Protein AF-0000000086058883 (afdb_homodimer)

Foldseek 3Di:
DPPPPPPPPPPPPPPPPPPPPPPPVPVQPADEFKAKAFGKAWAQHWHDDVQWTFHCHQQRKTFIDRNPHTPDIQPQGNVAGRWMWHQHQQRKIFIDHPNPRTRDIPPRGHDGEIWMFGQDNVRDTDIDGHDPDDPPCPPPPDPPD/DPPPPPPPPPPPPPPPPPPPPPPPVPVQPADEFKAKAFGKAWAQHWHDDVQWTFHCHQQRKTFIDRNPHTPDIQPQGNVAGRWMWHQHQQRKIFIDHPNPRTRDIPPRGHDGEIWMFGQDNVRDTDIDGHDPDDPPCPPPPDPPD

Radius of gyration: 29.25 Å; Cα contacts (8 Å, |Δi|>4): 658; chains: 2; bounding box: 75×139×51 Å

pLDDT: mean 82.82, std 24.29, range [32.25, 98.94]

Structure (mmCIF, N/CA/C/O backbone):
data_AF-0000000086058883-model_v1
#
loop_
_entity.id
_entity.type
_entity.pdbx_description
1 polymer 'Bulb-type lectin domain-containing protein'
#
loop_
_atom_site.group_PDB
_atom_site.id
_atom_site.type_symbol
_atom_site.label_atom_id
_atom_site.label_alt_id
_atom_site.label_comp_id
_atom_site.label_asym_id
_atom_site.label_entity_id
_atom_site.label_seq_id
_atom_site.pdbx_PDB_ins_code
_atom_site.Cartn_x
_atom_site.Cartn_y
_atom_site.Cartn_z
_atom_site.occupancy
_atom_site.B_iso_or_equiv
_atom_site.auth_seq_id
_atom_site.auth_comp_id
_atom_site.auth_asym_id
_atom_site.auth_atom_id
_atom_site.pdbx_PDB_model_num
ATOM 1 N N . MET A 1 1 ? 37.406 79.875 10.875 1 35.47 1 MET A N 1
ATOM 2 C CA . MET A 1 1 ? 37.531 78.625 11.688 1 35.47 1 MET A CA 1
ATOM 3 C C . MET A 1 1 ? 36.969 77.438 10.961 1 35.47 1 MET A C 1
ATOM 5 O O . MET A 1 1 ? 35.75 77.312 10.797 1 35.47 1 MET A O 1
ATOM 9 N N . ALA A 1 2 ? 37.812 76.938 9.969 1 45 2 ALA A N 1
ATOM 10 C CA . ALA A 1 2 ? 37.406 75.75 9.141 1 45 2 ALA A CA 1
ATOM 11 C C . ALA A 1 2 ? 37.156 74.5 9.984 1 45 2 ALA A C 1
ATOM 13 O O . ALA A 1 2 ? 38.062 74.125 10.727 1 45 2 ALA A O 1
ATOM 14 N N . VAL A 1 3 ? 35.906 74.312 10.531 1 47.41 3 VAL A N 1
ATOM 15 C CA . VAL A 1 3 ? 35.469 73.125 11.258 1 47.41 3 VAL A CA 1
ATOM 16 C C . VAL A 1 3 ? 35.594 71.938 10.359 1 47.41 3 VAL A C 1
ATOM 18 O O . VAL A 1 3 ? 35 71.875 9.289 1 47.41 3 VAL A O 1
ATOM 21 N N . THR A 1 4 ? 36.75 71.312 10.273 1 47.25 4 THR A N 1
ATOM 22 C CA . THR A 1 4 ? 37 70.062 9.594 1 47.25 4 THR A CA 1
ATOM 23 C C . THR A 1 4 ? 36.125 68.938 10.18 1 47.25 4 THR A C 1
ATOM 25 O O . THR A 1 4 ? 36.25 68.625 11.367 1 47.25 4 THR A O 1
ATOM 28 N N . THR A 1 5 ? 34.875 68.875 9.797 1 45.34 5 THR A N 1
ATOM 29 C CA . THR A 1 5 ? 34 67.812 10.25 1 45.34 5 THR A CA 1
ATOM 30 C C . THR A 1 5 ? 34.531 66.438 9.82 1 45.34 5 THR A C 1
ATOM 32 O O . THR A 1 5 ? 34.75 66.25 8.633 1 45.34 5 THR A O 1
ATOM 35 N N . HIS A 1 6 ? 35.469 65.938 10.609 1 48.62 6 HIS A N 1
ATOM 36 C CA . HIS A 1 6 ? 35.844 64.5 10.336 1 48.62 6 HIS A CA 1
ATOM 37 C C . HIS A 1 6 ? 34.625 63.594 10.398 1 48.62 6 HIS A C 1
ATOM 39 O O . HIS A 1 6 ? 33.875 63.625 11.383 1 48.62 6 HIS A O 1
ATOM 45 N N . SER A 1 7 ? 34.031 63.281 9.234 1 45.44 7 SER A N 1
ATOM 46 C CA . SER A 1 7 ? 32.969 62.281 9.133 1 45.44 7 SER A CA 1
ATOM 47 C C . SER A 1 7 ? 33.438 60.938 9.609 1 45.44 7 SER A C 1
ATOM 49 O O . SER A 1 7 ? 34.406 60.375 9.078 1 45.44 7 SER A O 1
ATOM 51 N N . ALA A 1 8 ? 33.312 60.562 10.93 1 44.72 8 ALA A N 1
ATOM 52 C CA . ALA A 1 8 ? 33.562 59.219 11.414 1 44.72 8 ALA A CA 1
ATOM 53 C C . ALA A 1 8 ? 32.719 58.188 10.688 1 44.72 8 ALA A C 1
ATOM 55 O O . ALA A 1 8 ? 31.484 58.344 10.641 1 44.72 8 ALA A O 1
ATOM 56 N N . THR A 1 9 ? 33.25 57.688 9.625 1 44.81 9 THR A N 1
ATOM 57 C CA . THR A 1 9 ? 32.625 56.562 8.969 1 44.81 9 THR A CA 1
ATOM 58 C C . THR A 1 9 ? 32.469 55.375 9.93 1 44.81 9 THR A C 1
ATOM 60 O O . THR A 1 9 ? 33.469 54.875 10.469 1 44.81 9 THR A O 1
ATOM 63 N N . PHE A 1 10 ? 31.422 55.375 10.828 1 41.22 10 PHE A N 1
ATOM 64 C CA . PHE A 1 10 ? 31.172 54.188 11.648 1 41.22 10 PHE A CA 1
ATOM 65 C C . PHE A 1 10 ? 31 52.938 10.781 1 41.22 10 PHE A C 1
ATOM 67 O O . PHE A 1 10 ? 30.188 52.938 9.859 1 41.22 10 PHE A O 1
ATOM 74 N N . LEU A 1 11 ? 32.094 52.188 10.547 1 38.88 11 LEU A N 1
ATOM 75 C CA . LEU A 1 11 ? 32 50.875 9.922 1 38.88 11 LEU A CA 1
ATOM 76 C C . LEU A 1 11 ? 31.141 49.938 10.75 1 38.88 11 LEU A C 1
ATOM 78 O O . LEU A 1 11 ? 31.453 49.656 11.914 1 38.88 11 LEU A O 1
ATOM 82 N N . VAL A 1 12 ? 29.812 50 10.672 1 37.94 12 VAL A N 1
ATOM 83 C CA . VAL A 1 12 ? 28.953 49.031 11.328 1 37.94 12 VAL A CA 1
ATOM 84 C C . VAL A 1 12 ? 29.312 47.594 10.875 1 37.94 12 VAL A C 1
ATOM 86 O O . VAL A 1 12 ? 29.297 47.312 9.68 1 37.94 12 VAL A O 1
ATOM 89 N N . SER A 1 13 ? 30.203 46.906 11.617 1 40.25 13 SER A N 1
ATOM 90 C CA . SER A 1 13 ? 30.406 45.5 11.375 1 40.25 13 SER A CA 1
ATOM 91 C C . SER A 1 13 ? 29.109 44.719 11.492 1 40.25 13 SER A C 1
ATOM 93 O O . SER A 1 13 ? 28.391 44.844 12.492 1 40.25 13 SER A O 1
ATOM 95 N N . ILE A 1 14 ? 28.391 44.562 10.391 1 38.19 14 ILE A N 1
ATOM 96 C CA . ILE A 1 14 ? 27.25 43.656 10.383 1 38.19 14 ILE A CA 1
ATOM 97 C C . ILE A 1 14 ? 27.703 42.25 10.828 1 38.19 14 ILE A C 1
ATOM 99 O O . ILE A 1 14 ? 28.547 41.625 10.18 1 38.19 14 ILE A O 1
ATOM 103 N N . ALA A 1 15 ? 27.75 41.969 12.156 1 39.06 15 ALA A N 1
ATOM 104 C CA . ALA A 1 15 ? 27.922 40.594 12.602 1 39.06 15 ALA A CA 1
ATOM 105 C C . ALA A 1 15 ? 26.906 39.688 11.922 1 39.06 15 ALA A C 1
ATOM 107 O O . ALA A 1 15 ? 25.688 39.906 12.016 1 39.06 15 ALA A O 1
ATOM 108 N N . VAL A 1 16 ? 27.266 39.094 10.75 1 38.84 16 VAL A N 1
ATOM 109 C CA . VAL A 1 16 ? 26.516 38 10.156 1 38.84 16 VAL A CA 1
ATOM 110 C C . VAL A 1 16 ? 26.297 36.906 11.203 1 38.84 16 VAL A C 1
ATOM 112 O O . VAL A 1 16 ? 27.25 36.281 11.664 1 38.84 16 VAL A O 1
ATOM 115 N N . LEU A 1 17 ? 25.375 37.031 12.133 1 35.75 17 LEU A N 1
ATOM 116 C CA . LEU A 1 17 ? 25 35.906 12.953 1 35.75 17 LEU A CA 1
ATOM 117 C C . LEU A 1 17 ? 24.719 34.656 12.078 1 35.75 17 LEU A C 1
ATOM 119 O O . LEU A 1 17 ? 23.797 34.688 11.266 1 35.75 17 LEU A O 1
ATOM 123 N N . VAL A 1 18 ? 25.766 33.969 11.68 1 36.12 18 VAL A N 1
ATOM 124 C CA . VAL A 1 18 ? 25.578 32.625 11.133 1 36.12 18 VAL A CA 1
ATOM 125 C C . VAL A 1 18 ? 24.688 31.812 12.055 1 36.12 18 VAL A C 1
ATOM 127 O O . VAL A 1 18 ? 25.062 31.547 13.20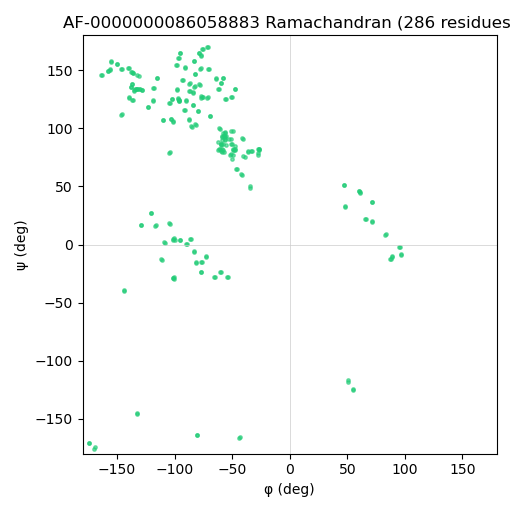3 1 36.12 18 VAL A O 1
ATOM 130 N N . ILE A 1 19 ? 23.453 32.062 11.992 1 33.84 19 ILE A N 1
ATOM 131 C CA . ILE A 1 19 ? 22.594 31.078 12.641 1 33.84 19 ILE A CA 1
ATOM 132 C C . ILE A 1 19 ? 23 29.688 12.18 1 33.84 19 ILE A C 1
ATOM 134 O O . ILE A 1 19 ? 22.906 29.359 10.992 1 33.84 19 ILE A O 1
ATOM 138 N N . LEU A 1 20 ? 23.984 29.141 12.734 1 33.47 20 LEU A N 1
ATOM 139 C CA . LEU A 1 20 ? 24.172 27.703 12.633 1 33.47 20 LEU A CA 1
ATOM 140 C C . LEU A 1 20 ? 22.859 26.969 12.93 1 33.47 20 LEU A C 1
ATOM 142 O O . LEU A 1 20 ? 22.453 26.859 14.086 1 33.47 20 LEU A O 1
ATOM 146 N N . ALA A 1 21 ? 21.875 27.188 12.047 1 36.31 21 ALA A N 1
ATOM 147 C CA . ALA A 1 21 ? 20.797 26.203 12.148 1 36.31 21 ALA A CA 1
ATOM 148 C C . ALA A 1 21 ? 21.344 24.781 12.164 1 36.31 21 ALA A C 1
ATOM 150 O O . ALA A 1 21 ? 22.047 24.359 11.242 1 36.31 21 ALA A O 1
ATOM 151 N N . THR A 1 22 ? 21.766 24.312 13.258 1 37.12 22 THR A N 1
ATOM 152 C CA . THR A 1 22 ? 21.906 22.859 13.344 1 37.12 22 THR A CA 1
ATOM 153 C C . THR A 1 22 ? 20.734 22.156 12.656 1 37.12 22 THR A C 1
ATOM 155 O O . THR A 1 22 ? 19.578 22.328 13.062 1 37.12 22 THR A O 1
ATOM 158 N N . SER A 1 23 ? 20.734 22.125 11.297 1 36.09 23 SER A N 1
ATOM 159 C CA . SER A 1 23 ? 19.859 21.141 10.688 1 36.09 23 SER A CA 1
ATOM 160 C C . SER A 1 23 ? 19.922 19.812 11.43 1 36.09 23 SER A C 1
ATOM 162 O O . SER A 1 23 ? 20.984 19.188 11.523 1 36.09 23 SER A O 1
ATOM 164 N N . THR A 1 24 ? 19.578 19.797 12.695 1 34.88 24 THR A N 1
ATOM 165 C CA . THR A 1 24 ? 19.422 18.406 13.102 1 34.88 24 THR A CA 1
ATOM 166 C C . THR A 1 24 ? 18.891 17.562 11.953 1 34.88 24 THR A C 1
ATOM 168 O O . THR A 1 24 ? 17.875 17.906 11.328 1 34.88 24 THR A O 1
ATOM 171 N N . ASP A 1 25 ? 19.844 17.203 11.086 1 32.25 25 ASP A N 1
ATOM 172 C CA . ASP A 1 25 ? 19.469 16.109 10.188 1 32.25 25 ASP A CA 1
ATOM 173 C C . ASP A 1 25 ? 18.562 15.109 10.891 1 32.25 25 ASP A C 1
ATOM 175 O O . ASP A 1 25 ? 19 14.336 11.75 1 32.25 25 ASP A O 1
ATOM 179 N N . HIS A 1 26 ? 17.516 15.531 11.523 1 33.94 26 HIS A N 1
ATOM 180 C CA . HIS A 1 26 ? 16.609 14.453 11.914 1 33.94 26 HIS A CA 1
ATOM 181 C C . HIS A 1 26 ? 16.562 13.367 10.852 1 33.94 26 HIS A C 1
ATOM 183 O O . HIS A 1 26 ? 16.297 13.648 9.68 1 33.94 26 HIS A O 1
ATOM 189 N N . SER A 1 27 ? 17.562 12.531 10.875 1 33.53 27 SER A N 1
ATOM 190 C CA . SER A 1 27 ? 17.391 11.352 10.031 1 33.53 27 SER A CA 1
ATOM 191 C C . SER A 1 27 ? 15.922 11.008 9.859 1 33.53 27 SER A C 1
ATOM 193 O O . SER A 1 27 ? 15.211 10.789 10.844 1 33.53 27 SER A O 1
ATOM 195 N N . ALA A 1 28 ? 15.219 11.68 9.031 1 36.88 28 ALA A N 1
ATOM 196 C CA . ALA A 1 28 ? 13.844 11.312 8.695 1 36.88 28 ALA A CA 1
ATOM 197 C C . ALA A 1 28 ? 13.617 9.82 8.883 1 36.88 28 ALA A C 1
ATOM 199 O O . ALA A 1 28 ? 14.391 9 8.391 1 36.88 28 ALA A O 1
ATOM 200 N N . LYS A 1 29 ? 13.375 9.383 10.109 1 43.66 29 LYS A N 1
ATOM 201 C CA . LYS A 1 29 ? 12.938 8 10.258 1 43.66 29 LYS A CA 1
ATOM 202 C C . LYS A 1 29 ? 12.234 7.508 9 1 43.66 29 LYS A C 1
ATOM 204 O O . LYS A 1 29 ? 11.328 8.172 8.484 1 43.66 29 LYS A O 1
ATOM 209 N N . PHE A 1 30 ? 13.133 7.109 8.07 1 48.44 30 PHE A N 1
ATOM 210 C CA . PHE A 1 30 ? 12.594 6.625 6.805 1 48.44 30 PHE A CA 1
ATOM 211 C C . PHE A 1 30 ? 11.359 5.758 7.043 1 48.44 30 PHE A C 1
ATOM 213 O O . PHE A 1 30 ? 11.461 4.684 7.637 1 48.44 30 PHE A O 1
ATOM 220 N N . TYR A 1 31 ? 10.203 6.418 7.043 1 64.25 31 TYR A N 1
ATOM 221 C CA . TYR A 1 31 ? 8.977 5.629 7.008 1 64.25 31 TYR A CA 1
ATOM 222 C C . TYR A 1 31 ? 8.781 4.98 5.641 1 64.25 31 TYR A C 1
ATOM 224 O O . TYR A 1 31 ? 9.367 5.426 4.648 1 64.25 31 TYR A O 1
ATOM 232 N N . GLY A 1 32 ? 8.594 3.811 5.543 1 91.06 32 GLY A N 1
ATOM 233 C CA . GLY A 1 32 ? 8.078 3.145 4.355 1 91.06 32 GLY A CA 1
ATOM 234 C C . GLY A 1 32 ? 6.91 3.877 3.719 1 91.06 32 GLY A C 1
ATOM 235 O O . GLY A 1 32 ? 6.828 5.105 3.789 1 91.06 32 GLY A O 1
ATOM 236 N N . ASN A 1 33 ? 6.262 3.406 2.947 1 97.38 33 ASN A N 1
ATOM 237 C CA . ASN A 1 33 ? 5.195 4.047 2.188 1 97.38 33 ASN A CA 1
ATOM 238 C C . ASN A 1 33 ? 3.816 3.633 2.697 1 97.38 33 ASN A C 1
ATOM 240 O O . ASN A 1 33 ? 2.818 3.771 1.986 1 97.38 33 ASN A O 1
ATOM 244 N N . VAL A 1 34 ? 3.848 3.098 3.945 1 98.19 34 VAL A N 1
ATOM 245 C CA . VAL A 1 34 ? 2.572 2.645 4.488 1 98.19 34 VAL A CA 1
ATOM 246 C C . VAL A 1 34 ? 2.42 3.131 5.926 1 98.19 34 VAL A C 1
ATOM 248 O O . VAL A 1 34 ? 3.369 3.066 6.715 1 98.19 34 VAL A O 1
ATOM 251 N N . LEU A 1 35 ? 1.309 3.666 6.297 1 98 35 LEU A N 1
ATOM 252 C CA . LEU A 1 35 ? 0.886 3.988 7.656 1 98 35 LEU A CA 1
ATOM 253 C C . LEU A 1 35 ? -0.375 3.217 8.031 1 98 35 LEU A C 1
ATOM 255 O O . LEU A 1 35 ? -1.388 3.297 7.332 1 98 35 LEU A O 1
ATOM 259 N N . LYS A 1 36 ? -0.314 2.473 9.117 1 97.81 36 LYS A N 1
ATOM 260 C CA . LYS A 1 36 ? -1.438 1.641 9.531 1 97.81 36 LYS A CA 1
ATOM 261 C C . LYS A 1 36 ? -2.303 2.363 10.562 1 97.81 36 LYS A C 1
ATOM 263 O O . LYS A 1 36 ? -1.878 3.363 11.148 1 97.81 36 LYS A O 1
ATOM 268 N N . SER A 1 37 ? -3.543 1.81 10.758 1 98.31 37 SER A N 1
ATOM 269 C CA . SER A 1 37 ? -4.434 2.357 11.773 1 98.31 37 SER A CA 1
ATOM 270 C C . SER A 1 37 ? -3.699 2.566 13.094 1 98.31 37 SER A C 1
ATOM 272 O O . SER A 1 37 ? -2.965 1.687 13.547 1 98.31 37 SER A O 1
ATOM 274 N N . GLY A 1 38 ? -3.928 3.742 13.664 1 97.12 38 GLY A N 1
ATOM 275 C CA . GLY A 1 38 ? -3.266 4.102 14.906 1 97.12 38 GLY A CA 1
ATOM 276 C C . GLY A 1 38 ? -1.912 4.754 14.695 1 97.12 38 GLY A C 1
ATOM 277 O O . GLY A 1 38 ? -1.357 5.359 15.617 1 97.12 38 GLY A O 1
ATOM 278 N N . GLY A 1 39 ? -1.365 4.695 13.453 1 96.75 39 GLY A N 1
ATOM 279 C CA . GLY A 1 39 ? -0.081 5.305 13.141 1 96.75 39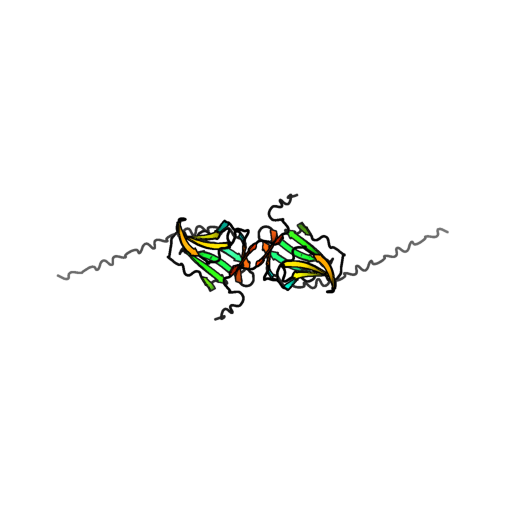 GLY A CA 1
ATOM 280 C C . GLY A 1 39 ? -0.159 6.809 12.969 1 96.75 39 GLY A C 1
ATOM 281 O O . GLY A 1 39 ? -1.236 7.359 12.727 1 96.75 39 GLY A O 1
ATOM 282 N N . LYS A 1 40 ? 1.024 7.441 13.047 1 96.56 40 LYS A N 1
ATOM 283 C CA . LYS A 1 40 ? 1.09 8.898 12.961 1 96.56 40 LYS A CA 1
ATOM 284 C C . LYS A 1 40 ? 2.281 9.352 12.125 1 96.56 40 LYS A C 1
ATOM 286 O O . LYS A 1 40 ? 3.27 8.625 12 1 96.56 40 LYS A O 1
ATOM 291 N N . LEU A 1 41 ? 2.129 10.469 11.531 1 97.06 41 LEU A N 1
ATOM 292 C CA . LEU A 1 41 ? 3.254 11.258 11.047 1 97.06 41 LEU A CA 1
ATOM 293 C C . LEU A 1 41 ? 3.424 12.523 11.875 1 97.06 41 LEU A C 1
ATOM 295 O O . LEU A 1 41 ? 2.611 13.445 11.781 1 97.06 41 LEU A O 1
ATOM 299 N N . ASP A 1 42 ? 4.441 12.5 12.672 1 95.81 42 ASP A N 1
ATOM 300 C CA . ASP A 1 42 ? 4.75 13.711 13.422 1 95.81 42 ASP A CA 1
ATOM 301 C C . ASP A 1 42 ? 5.312 14.797 12.5 1 95.81 42 ASP A C 1
ATOM 303 O O . ASP A 1 42 ? 5.598 14.539 11.336 1 95.81 42 ASP A O 1
ATOM 307 N N . THR A 1 43 ? 5.398 15.992 13.117 1 96 43 THR A N 1
ATOM 308 C CA . THR A 1 43 ? 5.965 17.094 12.352 1 96 43 THR A CA 1
ATOM 309 C C . THR A 1 43 ? 7.297 16.703 11.727 1 96 43 THR A C 1
ATOM 311 O O . THR A 1 43 ? 8.172 16.156 12.398 1 96 43 THR A O 1
ATOM 314 N N . GLY A 1 44 ? 7.414 16.906 10.398 1 95.88 44 GLY A N 1
ATOM 315 C CA . GLY A 1 44 ? 8.656 16.609 9.695 1 95.88 44 GLY A CA 1
ATOM 316 C C . GLY A 1 44 ? 8.742 15.188 9.188 1 95.88 44 GLY A C 1
ATOM 317 O O . GLY A 1 44 ? 9.617 14.867 8.383 1 95.88 44 GLY A O 1
ATOM 318 N N . GLU A 1 45 ? 7.828 14.352 9.594 1 96.56 45 GLU A N 1
ATOM 319 C CA . GLU A 1 45 ? 7.867 12.961 9.156 1 96.56 45 GLU A CA 1
ATOM 320 C C . GLU A 1 45 ? 7.047 12.766 7.879 1 96.56 45 GLU A C 1
ATOM 322 O O . GLU A 1 45 ? 6.148 13.555 7.586 1 96.56 45 GLU A O 1
ATOM 327 N N . SER A 1 46 ? 7.48 11.734 7.09 1 97.62 46 SER A N 1
ATOM 328 C CA . SER A 1 46 ? 6.855 11.539 5.785 1 97.62 46 SER A CA 1
ATOM 329 C C . SER A 1 46 ? 6.781 10.062 5.422 1 97.62 46 SER A C 1
ATOM 331 O O . SER A 1 46 ? 7.543 9.25 5.941 1 97.62 46 SER A O 1
ATOM 333 N N . LEU A 1 47 ? 5.793 9.742 4.645 1 97.69 47 LEU A N 1
ATOM 334 C CA . LEU A 1 47 ? 5.875 8.555 3.799 1 97.69 47 LEU A CA 1
ATOM 335 C C . LEU A 1 47 ? 6.641 8.852 2.516 1 97.69 47 LEU A C 1
ATOM 337 O O . LEU A 1 47 ? 6.52 9.945 1.954 1 97.69 47 LEU A O 1
ATOM 341 N N . VAL A 1 48 ? 7.375 7.797 2.047 1 95.4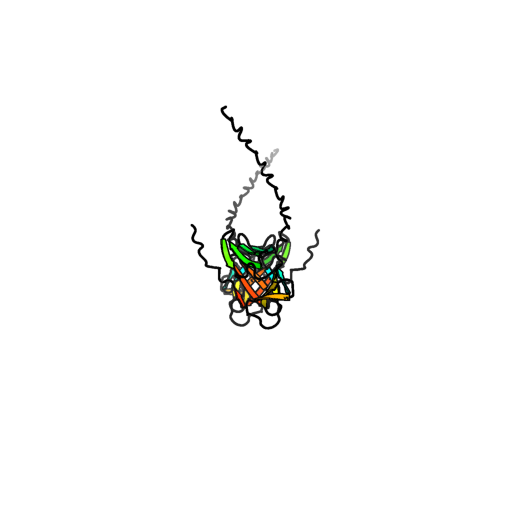4 48 VAL A N 1
ATOM 342 C CA . VAL A 1 48 ? 8.172 8.016 0.846 1 95.44 48 VAL A CA 1
ATOM 343 C C . VAL A 1 48 ? 8.047 6.82 -0.09 1 95.44 48 VAL A C 1
ATOM 345 O O . VAL A 1 48 ? 8.062 5.672 0.358 1 95.44 48 VAL A O 1
ATOM 348 N N . HIS A 1 49 ? 7.926 7.098 -1.316 1 94.5 49 HIS A N 1
ATOM 349 C CA . HIS A 1 49 ? 8 6.125 -2.402 1 94.5 49 HIS A CA 1
ATOM 350 C C . HIS A 1 49 ? 8.625 6.742 -3.648 1 94.5 49 HIS A C 1
ATOM 352 O O . HIS A 1 49 ? 7.996 7.551 -4.332 1 94.5 49 HIS A O 1
ATOM 358 N N . GLY A 1 50 ? 9.852 6.25 -3.963 1 91.81 50 GLY A N 1
ATOM 359 C CA . GLY A 1 50 ? 10.539 6.895 -5.066 1 91.81 50 GLY A CA 1
ATOM 360 C C . GLY A 1 50 ? 10.688 8.391 -4.887 1 91.81 50 GLY A C 1
ATOM 361 O O . GLY A 1 50 ? 11.172 8.852 -3.854 1 91.81 50 GLY A O 1
ATOM 362 N N . ASN A 1 51 ? 10.195 9.102 -5.902 1 93.25 51 ASN A N 1
ATOM 363 C CA . ASN A 1 51 ? 10.305 10.555 -5.867 1 93.25 51 ASN A CA 1
ATOM 364 C C . ASN A 1 51 ? 9.18 11.18 -5.051 1 93.25 51 ASN A C 1
ATOM 366 O O . ASN A 1 51 ? 9.164 12.398 -4.836 1 93.25 51 ASN A O 1
ATOM 370 N N . TYR A 1 52 ? 8.258 10.422 -4.629 1 95.19 52 TYR A N 1
ATOM 371 C CA . TYR A 1 52 ? 7.09 10.969 -3.945 1 95.19 52 TYR A CA 1
ATOM 372 C C . TYR A 1 52 ? 7.301 10.992 -2.438 1 95.19 52 TYR A C 1
ATOM 374 O O . TYR A 1 52 ? 7.891 10.07 -1.868 1 95.19 52 TYR A O 1
ATOM 382 N N . SER A 1 53 ? 6.828 12.031 -1.831 1 97.12 53 SER A N 1
ATOM 383 C CA . SER A 1 53 ? 6.836 12.164 -0.378 1 97.12 53 SER A CA 1
ATOM 384 C C . SER A 1 53 ? 5.535 12.781 0.129 1 97.12 53 SER A C 1
ATOM 386 O O . SER A 1 53 ? 5.031 13.742 -0.453 1 97.12 53 SER A O 1
ATOM 388 N N . PHE A 1 54 ? 4.926 12.141 1.024 1 98.31 54 PHE A N 1
ATOM 389 C CA . PHE A 1 54 ? 3.77 12.625 1.767 1 98.31 54 PHE A CA 1
ATOM 390 C C . PHE A 1 54 ? 4.176 13.062 3.17 1 98.31 54 PHE A C 1
ATOM 392 O O . PHE A 1 54 ? 4.398 12.227 4.047 1 98.31 54 PHE A O 1
ATOM 399 N N . VAL A 1 55 ? 4.176 14.438 3.422 1 98.31 55 VAL A N 1
ATOM 400 C CA . VAL A 1 55 ? 4.941 14.938 4.562 1 98.31 55 VAL A CA 1
ATOM 401 C C . VAL A 1 55 ? 4.059 15.828 5.43 1 98.31 55 VAL A C 1
ATOM 403 O O . VAL A 1 55 ? 3.338 16.688 4.914 1 98.31 55 VAL A O 1
ATOM 406 N N . MET A 1 56 ? 4.113 15.578 6.746 1 97.81 56 MET A N 1
ATOM 407 C CA . MET A 1 56 ? 3.578 16.531 7.715 1 97.81 56 MET A CA 1
ATOM 408 C C . MET A 1 56 ? 4.578 17.641 7.996 1 97.81 56 MET A C 1
ATOM 410 O O . MET A 1 56 ? 5.461 17.5 8.844 1 97.81 56 MET A O 1
ATOM 414 N N . GLN A 1 57 ? 4.297 18.797 7.398 1 97.69 57 GLN A N 1
ATOM 415 C CA . GLN A 1 57 ? 5.281 19.875 7.426 1 97.69 57 GLN A CA 1
ATOM 416 C C . GLN A 1 57 ? 5.266 20.594 8.766 1 97.69 57 GLN A C 1
ATOM 418 O O . GLN A 1 57 ? 4.301 20.484 9.523 1 97.69 57 GLN A O 1
ATOM 423 N N . ASN A 1 58 ? 6.328 21.391 9.023 1 97 58 ASN A N 1
ATOM 424 C CA . ASN A 1 58 ? 6.48 22.156 10.258 1 97 58 ASN A CA 1
ATOM 425 C C . ASN A 1 58 ? 5.41 23.234 10.383 1 97 58 ASN A C 1
ATOM 427 O O . ASN A 1 58 ? 5.043 23.609 11.5 1 97 58 ASN A O 1
ATOM 431 N N . ASP A 1 59 ? 4.922 23.703 9.305 1 97.75 59 ASP A N 1
ATOM 432 C CA . ASP A 1 59 ? 3.924 24.766 9.336 1 97.75 59 ASP A CA 1
ATOM 433 C C . ASP A 1 59 ? 2.516 24.203 9.477 1 97.75 59 ASP A C 1
ATOM 435 O O . ASP A 1 59 ? 1.527 24.906 9.281 1 97.75 59 ASP A O 1
ATOM 439 N N . CYS A 1 60 ? 2.381 22.828 9.656 1 98.12 60 CYS A N 1
ATOM 440 C CA . CYS A 1 60 ? 1.151 22.078 9.93 1 98.12 60 CYS A CA 1
ATOM 441 C C . CYS A 1 60 ? 0.405 21.781 8.633 1 98.12 60 CYS A C 1
ATOM 443 O O . CYS A 1 60 ? -0.735 21.312 8.664 1 98.12 60 CYS A O 1
ATOM 445 N N . ASN A 1 61 ? 1.002 22.047 7.449 1 98.75 61 ASN A N 1
ATOM 446 C CA . ASN A 1 61 ? 0.436 21.594 6.184 1 98.75 61 ASN A CA 1
ATOM 447 C C . ASN A 1 61 ? 0.836 20.156 5.875 1 98.75 61 ASN A C 1
ATOM 449 O O . ASN A 1 61 ? 1.985 19.766 6.09 1 98.75 61 ASN A O 1
ATOM 453 N N . LEU A 1 62 ? -0.149 19.344 5.531 1 98.75 62 LEU A N 1
ATOM 454 C CA . LEU A 1 62 ? 0.119 18.031 4.949 1 98.75 62 LEU A CA 1
ATOM 455 C C . LEU A 1 62 ? 0.198 18.125 3.43 1 98.75 62 LEU A C 1
ATOM 457 O O . LEU A 1 62 ? -0.734 18.609 2.783 1 98.75 62 LEU A O 1
ATOM 461 N N . VAL A 1 63 ? 1.381 17.656 2.859 1 98.81 63 VAL A N 1
ATOM 462 C CA . VAL A 1 63 ? 1.58 17.922 1.438 1 98.81 63 VAL A CA 1
ATOM 463 C C . VAL A 1 63 ? 2.152 16.688 0.754 1 98.81 63 VAL A C 1
ATOM 465 O O . VAL A 1 63 ? 3.023 16 1.307 1 98.81 63 VAL A O 1
ATOM 468 N N . LEU A 1 64 ? 1.603 16.375 -0.408 1 98.69 64 LEU A N 1
ATOM 469 C CA . LEU A 1 64 ? 2.156 15.367 -1.311 1 98.69 64 LEU A CA 1
ATOM 470 C C . LEU A 1 64 ? 3.027 16.016 -2.379 1 98.69 64 LEU A C 1
ATOM 472 O O . LEU A 1 64 ? 2.559 16.891 -3.127 1 98.69 64 LEU A O 1
ATOM 476 N N . TYR A 1 65 ? 4.289 15.539 -2.436 1 97.44 65 TYR A N 1
ATOM 477 C CA . TYR A 1 65 ? 5.223 16.078 -3.418 1 97.44 65 TYR A CA 1
ATOM 478 C C . TYR A 1 65 ? 5.625 15 -4.426 1 97.44 65 TYR A C 1
ATOM 480 O O . TYR A 1 65 ? 5.781 13.828 -4.07 1 97.44 65 TYR A O 1
ATOM 488 N N . ASP A 1 66 ? 5.785 15.375 -5.641 1 96.5 66 ASP A N 1
ATOM 489 C CA . ASP A 1 66 ? 6.66 14.734 -6.617 1 96.5 66 ASP A CA 1
ATOM 490 C C . ASP A 1 66 ? 7.965 15.516 -6.773 1 96.5 66 ASP A C 1
ATOM 492 O O . ASP A 1 66 ? 8 16.562 -7.434 1 96.5 66 ASP A O 1
ATOM 496 N N . ASN A 1 67 ? 8.992 14.883 -6.188 1 95.19 67 ASN A N 1
ATOM 497 C CA . ASN A 1 67 ? 10.18 15.703 -6.008 1 95.19 67 ASN A CA 1
ATOM 498 C C . ASN A 1 67 ? 9.852 17.031 -5.332 1 95.19 67 ASN A C 1
ATOM 500 O O . ASN A 1 67 ? 9.289 17.047 -4.238 1 95.19 67 ASN A O 1
ATOM 504 N N . GLN A 1 68 ? 10.062 18.141 -5.941 1 94.88 68 GLN A N 1
ATOM 505 C CA . GLN A 1 68 ? 9.844 19.422 -5.285 1 94.88 68 GLN A CA 1
ATOM 506 C C . GLN A 1 68 ? 8.508 20.031 -5.688 1 94.88 68 GLN A C 1
ATOM 508 O O . GLN A 1 68 ? 8.133 21.109 -5.211 1 94.88 68 GLN A O 1
ATOM 513 N N . THR A 1 69 ? 7.742 19.297 -6.477 1 96.38 69 THR A N 1
ATOM 514 C CA . THR A 1 69 ? 6.457 19.812 -6.93 1 96.38 69 THR A CA 1
ATOM 515 C C . THR A 1 69 ? 5.324 19.281 -6.047 1 96.38 69 THR A C 1
ATOM 517 O O . THR A 1 69 ? 5.148 18.078 -5.91 1 96.38 69 THR A O 1
ATOM 520 N N . ALA A 1 70 ? 4.527 20.188 -5.504 1 97.56 70 ALA A N 1
ATOM 521 C CA . ALA A 1 70 ? 3.379 19.781 -4.695 1 97.56 70 ALA A CA 1
ATOM 522 C C . ALA A 1 70 ? 2.227 19.312 -5.578 1 97.56 70 ALA A C 1
ATOM 524 O O . ALA A 1 70 ? 1.79 20.031 -6.48 1 97.56 70 ALA A O 1
ATOM 525 N N . LEU A 1 71 ? 1.746 18.172 -5.305 1 97.69 71 LEU A N 1
ATOM 526 C CA . LEU A 1 71 ? 0.642 17.594 -6.07 1 97.69 71 LEU A CA 1
ATOM 527 C C . LEU A 1 71 ? -0.676 17.75 -5.32 1 97.69 71 LEU A C 1
ATOM 529 O O . LEU A 1 71 ? -1.746 17.766 -5.934 1 97.69 71 LEU A O 1
ATOM 533 N N . TRP A 1 72 ? -0.661 17.797 -4.02 1 98.38 72 TRP A N 1
ATOM 534 C CA . TRP A 1 72 ? -1.813 17.875 -3.129 1 98.38 72 TRP A CA 1
ATOM 535 C C . TRP A 1 72 ? -1.424 18.484 -1.785 1 98.38 72 TRP A C 1
ATOM 537 O O . TRP A 1 72 ? -0.298 18.297 -1.315 1 98.38 72 TRP A O 1
ATOM 547 N N . SER A 1 73 ? -2.301 19.125 -1.132 1 98.69 73 SER A N 1
ATOM 548 C CA . SER A 1 73 ? -2.098 19.656 0.213 1 98.69 73 SER A CA 1
ATOM 549 C C . SER A 1 73 ? -3.408 19.703 0.992 1 98.69 73 SER A C 1
ATOM 551 O O . SER A 1 73 ? -4.484 19.797 0.399 1 98.69 73 SER A O 1
ATOM 553 N N . SER A 1 74 ? -3.264 19.672 2.297 1 98.75 74 SER A N 1
ATOM 554 C CA . SER A 1 74 ? -4.422 19.812 3.174 1 98.75 74 SER A CA 1
ATOM 555 C C . SER A 1 74 ? -4.816 21.281 3.35 1 98.75 74 SER A C 1
ATOM 557 O O . SER A 1 74 ? -5.895 21.578 3.861 1 98.75 74 SER A O 1
ATOM 559 N N . HIS A 1 75 ? -3.914 22.188 2.979 1 98.62 75 HIS A N 1
ATOM 560 C CA . HIS A 1 75 ? -4.113 23.625 3.131 1 98.62 75 HIS A CA 1
ATOM 561 C C . HIS A 1 75 ? -4.32 24 4.594 1 98.62 75 HIS A C 1
ATOM 563 O O . HIS A 1 75 ? -5.223 24.781 4.918 1 98.62 75 HIS A O 1
ATOM 569 N N . THR A 1 76 ? -3.492 23.469 5.395 1 98.56 76 THR A N 1
ATOM 570 C CA . THR A 1 76 ? -3.602 23.719 6.824 1 98.56 76 THR A CA 1
ATOM 571 C C . THR A 1 76 ? -2.361 24.453 7.336 1 98.56 76 THR A C 1
ATOM 573 O O . THR A 1 76 ? -2.08 24.438 8.539 1 98.56 76 THR A O 1
ATOM 576 N N . ASP A 1 77 ? -1.562 25.031 6.441 1 97.56 77 ASP A N 1
ATOM 577 C CA . ASP A 1 77 ? -0.358 25.766 6.824 1 97.56 77 ASP A CA 1
ATOM 578 C C . ASP A 1 77 ? -0.683 26.875 7.816 1 97.56 77 ASP A C 1
ATOM 580 O O . ASP A 1 77 ? -1.563 27.703 7.562 1 97.56 77 ASP A O 1
ATOM 584 N N . TYR A 1 78 ? 0.017 26.859 8.984 1 96.06 78 TYR A N 1
ATOM 585 C CA . TYR A 1 78 ? -0.024 27.891 10.016 1 96.06 78 TYR A CA 1
ATOM 586 C C . TYR A 1 78 ? -1.357 27.875 10.758 1 96.06 78 TYR A C 1
ATOM 588 O O . TYR A 1 78 ? -1.772 28.875 11.328 1 96.06 78 TYR A O 1
ATOM 596 N N . LYS A 1 79 ? -2.061 26.766 10.672 1 96.62 79 LYS A N 1
ATOM 597 C CA . LYS A 1 79 ? -3.32 26.656 11.398 1 96.62 79 LYS A CA 1
ATOM 598 C C . LYS A 1 79 ? -3.117 25.969 12.742 1 96.62 79 LYS A C 1
ATOM 600 O O . LYS A 1 79 ? -4.078 25.734 13.484 1 96.62 79 LYS A O 1
ATOM 605 N N . GLY A 1 80 ? -1.912 25.672 13.047 1 96.25 80 GLY A N 1
ATOM 606 C CA . GLY A 1 80 ? -1.563 25.031 14.305 1 96.25 80 GLY A CA 1
ATOM 607 C C . GLY A 1 80 ? -0.07 25.016 14.57 1 96.25 80 GLY A C 1
ATOM 608 O O . GLY A 1 80 ? 0.693 25.703 13.906 1 96.25 80 GLY A O 1
ATOM 609 N N . VAL A 1 81 ? 0.303 24.312 15.695 1 95.25 81 VAL A N 1
ATOM 610 C CA . VAL A 1 81 ? 1.702 24.125 16.062 1 95.25 81 VAL A CA 1
ATOM 611 C C . VAL A 1 81 ? 1.953 22.656 16.406 1 95.25 81 VAL A C 1
ATOM 613 O O . VAL A 1 81 ? 1.104 22 17.016 1 95.25 81 VAL A O 1
ATOM 616 N N . ASN A 1 82 ? 3.217 22.234 16.031 1 96.31 82 ASN A N 1
ATOM 617 C CA . ASN A 1 82 ? 3.617 20.859 16.312 1 96.31 82 ASN A CA 1
ATOM 618 C C . ASN A 1 82 ? 2.537 19.859 15.906 1 96.31 82 ASN A C 1
ATOM 620 O O . ASN A 1 82 ? 2.125 19.031 16.719 1 96.31 82 ASN A O 1
ATOM 624 N N . CYS A 1 83 ? 2.061 19.969 14.648 1 98 83 CYS A N 1
ATOM 625 C CA . CYS A 1 83 ? 0.96 19.141 14.172 1 98 83 CYS A CA 1
ATOM 626 C C . CYS A 1 83 ? 1.445 17.734 13.836 1 98 83 CYS A C 1
ATOM 628 O O . CYS A 1 83 ? 2.611 17.547 13.484 1 98 83 CYS A O 1
ATOM 630 N N . PHE A 1 84 ? 0.561 16.781 13.969 1 97.75 84 PHE A N 1
ATOM 631 C CA . PHE A 1 84 ? 0.797 15.438 13.453 1 97.75 84 PHE A CA 1
ATOM 632 C C . PHE A 1 84 ? -0.439 14.906 12.742 1 97.75 84 PHE A C 1
ATOM 634 O O . PHE A 1 84 ? -1.556 15.359 13 1 97.75 84 PHE A O 1
ATOM 641 N N . LEU A 1 85 ? -0.195 14.125 11.758 1 97.81 85 LEU A N 1
ATOM 642 C CA . LEU A 1 85 ? -1.241 13.352 11.109 1 97.81 85 LEU A CA 1
ATOM 643 C C . LEU A 1 85 ? -1.457 12.023 11.828 1 97.81 85 LEU A C 1
ATOM 645 O O . LEU A 1 85 ? -0.494 11.352 12.203 1 97.81 85 LEU A O 1
ATOM 649 N N . VAL A 1 86 ? -2.701 11.602 11.992 1 97.94 86 VAL A N 1
ATOM 650 C CA . VAL A 1 86 ? -2.986 10.273 12.516 1 97.94 86 VAL A CA 1
ATOM 651 C C . VAL A 1 86 ? -4.004 9.57 11.625 1 97.94 86 VAL A C 1
ATOM 653 O O . VAL A 1 86 ? -4.973 10.188 11.172 1 97.94 86 VAL A O 1
ATOM 656 N N . LEU A 1 87 ? -3.744 8.344 11.297 1 98.62 87 LEU A N 1
ATOM 657 C CA . LEU A 1 87 ? -4.777 7.457 10.773 1 98.62 87 LEU A CA 1
ATOM 658 C C . LEU A 1 87 ? -5.523 6.758 11.906 1 98.62 87 LEU A C 1
ATOM 660 O O . LEU A 1 87 ? -4.984 5.844 12.531 1 98.62 87 LEU A O 1
ATOM 664 N N . GLN A 1 88 ? -6.727 7.184 12.109 1 98.31 88 GLN A N 1
ATOM 665 C CA . GLN A 1 88 ? -7.516 6.633 13.211 1 98.31 88 GLN A CA 1
ATOM 666 C C . GLN A 1 88 ? -8.016 5.23 12.875 1 98.31 88 GLN A C 1
ATOM 668 O O . GLN A 1 88 ? -8.016 4.828 11.711 1 98.31 88 GLN A O 1
ATOM 673 N N . ASN A 1 89 ? -8.539 4.52 13.906 1 98.31 89 ASN A N 1
ATOM 674 C CA . ASN A 1 89 ? -8.945 3.129 13.758 1 98.31 89 ASN A CA 1
A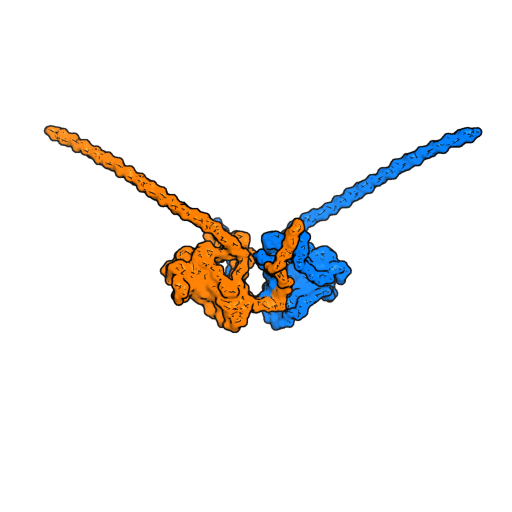TOM 675 C C . ASN A 1 89 ? -10.234 3.01 12.945 1 98.31 89 ASN A C 1
ATOM 677 O O . ASN A 1 89 ? -10.609 1.914 12.523 1 98.31 89 ASN A O 1
ATOM 681 N N . ASN A 1 90 ? -10.844 4.117 12.719 1 98.62 90 ASN A N 1
ATOM 682 C CA . ASN A 1 90 ? -12.047 4.07 11.891 1 98.62 90 ASN A CA 1
ATOM 683 C C . ASN A 1 90 ? -11.758 4.508 10.461 1 98.62 90 ASN A C 1
ATOM 685 O O . ASN A 1 90 ? -12.688 4.738 9.68 1 98.62 90 ASN A O 1
ATOM 689 N N . GLY A 1 91 ? -10.461 4.766 10.109 1 98.62 91 GLY A N 1
ATOM 690 C CA . GLY A 1 91 ? -10.062 5.043 8.742 1 98.62 91 GLY A CA 1
ATOM 691 C C . GLY A 1 91 ? -9.984 6.527 8.43 1 98.62 91 GLY A C 1
ATOM 692 O O . GLY A 1 91 ? -9.641 6.914 7.312 1 98.62 91 GLY A O 1
ATOM 693 N N . GLU A 1 92 ? -10.32 7.328 9.391 1 98.75 92 GLU A N 1
ATOM 694 C CA . GLU A 1 92 ? -10.258 8.766 9.156 1 98.75 92 GLU A CA 1
ATOM 695 C C . GLU A 1 92 ? -8.844 9.305 9.352 1 98.75 92 GLU A C 1
ATOM 697 O O . GLU A 1 92 ? -8.148 8.906 10.289 1 98.75 92 GLU A O 1
ATOM 702 N N . LEU A 1 93 ? -8.414 10.148 8.453 1 98.88 93 LEU A N 1
ATOM 703 C CA . LEU A 1 93 ? -7.199 10.938 8.656 1 98.88 93 LEU A CA 1
ATOM 704 C C . LEU A 1 93 ? -7.512 12.234 9.398 1 98.88 93 LEU A C 1
ATOM 706 O O . LEU A 1 93 ? -8.453 12.945 9.047 1 98.88 93 LEU A O 1
ATOM 710 N N . VAL A 1 94 ? -6.719 12.461 10.375 1 98.75 94 VAL A N 1
ATOM 711 C CA . VAL A 1 94 ? -6.914 13.68 11.156 1 98.75 94 VAL A CA 1
ATOM 712 C C . VAL A 1 94 ? -5.57 14.359 11.398 1 98.75 94 VAL A C 1
ATOM 714 O O . VAL A 1 94 ? -4.578 13.695 11.711 1 98.75 94 VAL A O 1
ATOM 717 N N . ILE A 1 95 ? -5.512 15.625 11.172 1 98.81 95 ILE A N 1
ATOM 718 C CA . ILE A 1 95 ? -4.379 16.438 11.586 1 98.81 95 ILE A CA 1
ATOM 719 C C . ILE A 1 95 ? -4.695 17.109 12.922 1 98.81 95 ILE A C 1
ATOM 721 O O . ILE A 1 95 ? -5.699 17.812 13.055 1 98.81 95 ILE A O 1
ATOM 725 N N . ILE A 1 96 ? -3.84 16.891 13.898 1 98.5 96 ILE A N 1
ATOM 726 C CA . ILE A 1 96 ? -4.035 17.391 15.25 1 98.5 96 ILE A CA 1
ATOM 727 C C . ILE A 1 96 ? -2.887 18.328 15.625 1 98.5 96 ILE A C 1
ATOM 729 O O . ILE A 1 96 ? -1.724 18.047 15.336 1 98.5 96 ILE A O 1
ATOM 733 N N . SER A 1 97 ? -3.279 19.453 16.203 1 97.81 97 SER A N 1
ATOM 734 C CA . SER A 1 97 ? -2.318 20.406 16.75 1 97.81 97 SER A CA 1
ATOM 735 C C . SER A 1 97 ? -2.137 20.234 18.25 1 97.81 97 SER A C 1
ATOM 737 O O . SER A 1 97 ? -3.115 20.094 18.984 1 97.81 97 SER A O 1
ATOM 739 N N . ASN A 1 98 ? -0.906 20.219 18.719 1 86.5 98 ASN A N 1
ATOM 740 C CA . ASN A 1 98 ? -0.574 20.203 20.141 1 86.5 98 ASN A CA 1
ATOM 741 C C . ASN A 1 98 ? -1.383 19.156 20.906 1 86.5 98 ASN A C 1
ATOM 743 O O . ASN A 1 98 ? -1.846 19.406 22.016 1 86.5 98 ASN A O 1
ATOM 747 N N . TYR A 1 99 ? -1.712 18.062 20.266 1 75.25 99 TYR A N 1
ATOM 748 C CA . TYR A 1 99 ? -2.342 16.859 20.797 1 75.25 99 TYR A CA 1
ATOM 749 C C . TYR A 1 99 ? -3.762 17.141 21.266 1 75.25 99 TYR A C 1
ATOM 751 O O . TYR A 1 99 ? -4.32 16.406 22.078 1 75.25 99 TYR A O 1
ATOM 759 N N . ARG A 1 100 ? -4.398 18.219 20.766 1 86.44 100 ARG A N 1
ATOM 760 C CA . ARG A 1 100 ? -5.699 18.547 21.344 1 86.44 100 ARG A CA 1
ATOM 761 C C . ARG A 1 100 ? -6.645 19.094 20.281 1 86.44 100 ARG A C 1
ATOM 763 O O . ARG A 1 100 ? -7.836 18.781 20.281 1 86.44 100 ARG A O 1
ATOM 770 N N . ILE A 1 101 ? -6.094 19.906 19.391 1 94.94 101 ILE A N 1
ATOM 771 C CA . ILE A 1 101 ? -6.949 20.656 18.484 1 94.94 101 ILE A CA 1
ATOM 772 C C . ILE A 1 101 ? -6.91 20.031 17.094 1 94.94 101 ILE A C 1
ATOM 774 O O . ILE A 1 101 ? -5.84 19.891 16.5 1 94.94 101 ILE A O 1
ATOM 778 N N . THR A 1 102 ? -8.109 19.625 16.578 1 97.69 102 THR A N 1
ATOM 779 C CA . THR A 1 102 ? -8.195 19.109 15.219 1 97.69 102 THR A CA 1
ATOM 780 C C . THR A 1 102 ? -8.117 20.25 14.211 1 97.69 102 THR A C 1
ATOM 782 O O . THR A 1 102 ? -8.898 21.203 14.281 1 97.69 102 THR A O 1
ATOM 785 N N . VAL A 1 103 ? -7.172 20.062 13.297 1 97.5 103 VAL A N 1
ATOM 786 C CA . VAL A 1 103 ? -6.914 21.094 12.297 1 97.5 103 VAL A CA 1
ATOM 787 C C . VAL A 1 103 ? -7.586 20.719 10.977 1 97.5 103 VAL A C 1
ATOM 789 O O . VAL A 1 103 ? -7.965 21.594 10.195 1 97.5 103 VAL A O 1
ATOM 792 N N . TRP A 1 104 ? -7.719 19.484 10.727 1 98.44 104 TRP A N 1
ATOM 793 C CA . TRP A 1 104 ? -8.258 18.938 9.484 1 98.44 104 TRP A CA 1
ATOM 794 C C . TRP A 1 104 ? -8.656 17.484 9.648 1 98.44 104 TRP A C 1
ATOM 796 O O . TRP A 1 104 ? -8.039 16.75 10.422 1 98.44 104 TRP A O 1
ATOM 806 N N . ARG A 1 105 ? -9.664 17.047 9 1 98.38 105 ARG A N 1
ATOM 807 C CA . ARG A 1 105 ? -10.086 15.648 8.93 1 98.38 105 ARG A CA 1
ATOM 808 C C . ARG A 1 105 ? -10.492 15.273 7.512 1 98.38 105 ARG A C 1
ATOM 810 O O . ARG A 1 105 ? -11.047 16.094 6.777 1 98.38 105 ARG A O 1
ATOM 817 N N . SER A 1 106 ? -10.297 14.047 7.113 1 98.56 106 SER A N 1
ATOM 818 C CA . SER A 1 106 ? -10.68 13.562 5.789 1 98.56 106 SER A CA 1
ATOM 819 C C . SER A 1 106 ? -12.18 13.32 5.699 1 98.56 106 SER A C 1
ATOM 821 O O . SER A 1 106 ? -12.719 13.172 4.602 1 98.56 106 SER A O 1
ATOM 823 N N . GLU A 1 107 ? -12.891 13.258 6.852 1 98.12 107 GLU A N 1
ATOM 824 C CA . GLU A 1 107 ? -14.336 13.062 6.941 1 98.12 107 GLU A CA 1
ATOM 825 C C . GLU A 1 107 ? -14.75 11.727 6.32 1 98.12 107 GLU A C 1
ATOM 827 O O . GLU A 1 107 ? -15.727 11.664 5.57 1 98.12 107 GLU A O 1
ATOM 832 N N . THR A 1 108 ? -14.008 10.68 6.648 1 97.88 108 THR A N 1
ATOM 833 C CA . THR A 1 108 ? -14.25 9.367 6.059 1 97.88 108 THR A CA 1
ATOM 834 C C . THR A 1 108 ? -14.352 8.297 7.145 1 97.88 108 THR A C 1
ATOM 836 O O . THR A 1 108 ? -14.234 7.105 6.855 1 97.88 108 THR A O 1
ATOM 839 N N . GLY A 1 109 ? -14.539 8.695 8.305 1 96.38 109 GLY A N 1
ATOM 840 C CA . GLY A 1 109 ? -14.57 7.738 9.398 1 96.38 109 GLY A CA 1
ATOM 841 C C . GLY A 1 109 ? -15.703 6.734 9.273 1 96.38 109 GLY A C 1
ATOM 842 O O . GLY A 1 109 ? -16.828 7.102 8.93 1 96.38 109 GLY A O 1
ATOM 843 N N . GLY A 1 110 ? -15.383 5.5 9.477 1 96.69 110 GLY A N 1
ATOM 844 C CA . GLY A 1 110 ? -16.344 4.406 9.484 1 96.69 110 GLY A CA 1
ATOM 845 C C . GLY A 1 110 ? -16.172 3.475 10.664 1 96.69 110 GLY A C 1
ATOM 846 O O . GLY A 1 110 ? -15.914 3.922 11.781 1 96.69 110 GLY A O 1
ATOM 847 N N . GLN A 1 111 ? -16.422 2.207 10.422 1 97 111 GLN A N 1
ATOM 848 C CA . GLN A 1 111 ? -16.281 1.213 11.484 1 97 111 GLN A CA 1
ATOM 849 C C . GLN A 1 111 ? -14.812 0.993 11.828 1 97 111 GLN A C 1
ATOM 851 O O . GLN A 1 111 ? -13.938 1.124 10.969 1 97 111 GLN A O 1
ATOM 856 N N . ALA A 1 112 ? -14.648 0.634 13.07 1 98.31 112 ALA A N 1
ATOM 857 C CA . ALA A 1 112 ? -13.289 0.313 13.492 1 98.31 112 ALA A CA 1
ATOM 858 C C . ALA A 1 112 ? -12.711 -0.832 12.672 1 98.31 112 ALA A C 1
ATOM 860 O O . ALA A 1 112 ? -13.406 -1.802 12.367 1 98.31 112 ALA A O 1
ATOM 861 N N . GLY A 1 113 ? -11.492 -0.708 12.328 1 98 113 GLY A N 1
ATOM 862 C CA . GLY A 1 113 ? -10.828 -1.73 11.531 1 98 113 GLY A CA 1
ATOM 863 C C . GLY A 1 113 ? -9.344 -1.474 11.344 1 98 113 GLY A C 1
ATOM 864 O O . GLY A 1 113 ? -8.758 -0.665 12.062 1 98 113 GLY A O 1
ATOM 865 N N . LYS A 1 114 ? -8.727 -2.271 10.469 1 98.19 114 LYS A N 1
ATOM 866 C CA . LYS A 1 114 ? -7.301 -2.207 10.156 1 98.19 114 LYS A CA 1
ATOM 867 C C . LYS A 1 114 ? -7.059 -1.547 8.805 1 98.19 114 LYS A C 1
ATOM 869 O O . LYS A 1 114 ? -6.719 -2.221 7.828 1 98.19 114 LYS A O 1
ATOM 874 N N . TYR A 1 115 ? -7.121 -0.248 8.805 1 98.69 115 TYR A N 1
ATOM 875 C CA . TYR A 1 115 ? -6.93 0.546 7.598 1 98.69 115 TYR A CA 1
ATOM 876 C C . TYR A 1 115 ? -5.449 0.776 7.324 1 98.69 115 TYR A C 1
ATOM 878 O O . TYR A 1 115 ? -4.617 0.667 8.227 1 98.69 115 TYR A O 1
ATOM 886 N N . ALA A 1 116 ? -5.145 1.072 6.055 1 98.69 116 ALA A N 1
ATOM 887 C CA . ALA A 1 116 ? -3.773 1.405 5.676 1 98.69 116 ALA A CA 1
ATOM 888 C C . ALA A 1 116 ? -3.742 2.598 4.723 1 98.69 116 ALA A C 1
ATOM 890 O O . ALA A 1 116 ? -4.469 2.625 3.729 1 98.69 116 ALA A O 1
ATOM 891 N N . LEU A 1 117 ? -3.018 3.607 5.078 1 98.81 117 LEU A N 1
ATOM 892 C CA . LEU A 1 117 ? -2.648 4.695 4.18 1 98.81 117 LEU A CA 1
ATOM 893 C C . LEU A 1 117 ? -1.413 4.332 3.367 1 98.81 117 LEU A C 1
ATOM 895 O O . LEU A 1 117 ? -0.354 4.047 3.93 1 98.81 117 LEU A O 1
ATOM 899 N N . VAL A 1 118 ? -1.574 4.324 2.033 1 98.62 118 VAL A N 1
ATOM 900 C CA . VAL A 1 118 ? -0.513 3.836 1.158 1 98.62 118 VAL A CA 1
ATOM 901 C C . VAL A 1 118 ? -0.129 4.922 0.156 1 98.62 118 VAL A C 1
ATOM 903 O O . VAL A 1 118 ? -0.969 5.383 -0.623 1 98.62 118 VAL A O 1
ATOM 906 N N . LEU A 1 119 ? 1.139 5.355 0.232 1 98.12 119 LEU A N 1
ATOM 907 C CA . LEU A 1 119 ? 1.701 6.125 -0.873 1 98.12 119 LEU A CA 1
ATOM 908 C C . LEU A 1 119 ? 2.135 5.207 -2.01 1 98.12 119 LEU A C 1
ATOM 910 O O . LEU A 1 119 ? 3.084 4.434 -1.859 1 98.12 119 LEU A O 1
ATOM 914 N N . GLN A 1 120 ? 1.48 5.355 -3.113 1 96.81 120 GLN A N 1
ATOM 915 C CA . GLN A 1 120 ? 1.606 4.383 -4.195 1 96.81 120 GLN A CA 1
ATOM 916 C C . GLN A 1 120 ? 2.617 4.852 -5.238 1 96.81 120 GLN A C 1
ATOM 918 O O . GLN A 1 120 ? 2.951 6.035 -5.301 1 96.81 120 GLN A O 1
ATOM 923 N N . PRO A 1 121 ? 3.1 3.877 -6.035 1 93.88 121 PRO A N 1
ATOM 924 C CA . PRO A 1 121 ? 4.105 4.215 -7.047 1 93.88 121 PRO A CA 1
ATOM 925 C C . PRO A 1 121 ? 3.605 5.242 -8.062 1 93.88 121 PRO A C 1
ATOM 927 O O . PRO A 1 121 ? 4.406 5.945 -8.68 1 93.88 121 PRO A O 1
ATOM 930 N N . ASN A 1 122 ? 2.344 5.344 -8.234 1 93.12 122 ASN A N 1
ATOM 931 C CA . ASN A 1 122 ? 1.799 6.258 -9.234 1 93.12 122 ASN A CA 1
ATOM 932 C C . ASN A 1 122 ? 1.551 7.645 -8.648 1 93.12 122 ASN A C 1
ATOM 934 O O . ASN A 1 122 ? 0.943 8.5 -9.297 1 93.12 122 ASN A O 1
ATOM 938 N N . GLY A 1 123 ? 1.872 7.816 -7.34 1 95.44 123 GLY A N 1
ATOM 939 C CA . GLY A 1 123 ? 1.804 9.133 -6.719 1 95.44 123 GLY A CA 1
ATOM 940 C C . GLY A 1 123 ? 0.507 9.367 -5.973 1 95.44 123 GLY A C 1
ATOM 941 O O . GLY A 1 123 ? 0.345 10.398 -5.312 1 95.44 123 GLY A O 1
ATOM 942 N N . ASP A 1 124 ? -0.41 8.492 -6.125 1 97.5 124 ASP A N 1
ATOM 943 C CA . ASP A 1 124 ? -1.637 8.617 -5.348 1 97.5 124 ASP A CA 1
ATOM 944 C C . ASP A 1 124 ? -1.427 8.133 -3.912 1 97.5 124 ASP A C 1
ATOM 946 O O . ASP A 1 124 ? -0.71 7.156 -3.68 1 97.5 124 ASP A O 1
ATOM 950 N N . VAL A 1 125 ? -1.954 8.852 -2.955 1 98.75 125 VAL A N 1
ATOM 951 C CA . VAL A 1 125 ? -2.045 8.391 -1.571 1 98.75 125 VAL A CA 1
ATOM 952 C C . VAL A 1 125 ? -3.467 7.926 -1.272 1 98.75 125 VAL A C 1
ATOM 954 O O . VAL A 1 125 ? -4.43 8.648 -1.52 1 98.75 125 VAL A O 1
ATOM 957 N N . VAL A 1 126 ? -3.568 6.695 -0.804 1 98.81 126 VAL A N 1
ATOM 958 C CA . VAL A 1 126 ? -4.891 6.09 -0.674 1 98.81 126 VAL A CA 1
ATOM 959 C C . VAL A 1 126 ? -5.027 5.438 0.7 1 98.81 126 VAL A C 1
ATOM 961 O O . VAL A 1 126 ? -4.102 4.773 1.175 1 98.81 126 VAL A O 1
ATOM 964 N N . VAL A 1 127 ? -6.152 5.68 1.38 1 98.94 127 VAL A N 1
ATOM 965 C CA . VAL A 1 127 ? -6.523 4.887 2.547 1 98.94 127 VAL A CA 1
ATOM 966 C C . VAL A 1 127 ? -7.395 3.709 2.115 1 98.94 127 VAL A C 1
ATOM 968 O O . VAL A 1 127 ? -8.508 3.9 1.617 1 98.94 127 VAL A O 1
ATOM 971 N N . TYR A 1 128 ? -6.871 2.518 2.326 1 98.81 128 TYR A N 1
ATOM 972 C CA . TYR A 1 128 ? -7.609 1.297 2.018 1 98.81 128 TYR A CA 1
ATOM 973 C C . TYR A 1 128 ? -8.258 0.724 3.271 1 98.81 128 TYR A C 1
ATOM 975 O O . TYR A 1 128 ? -7.781 0.947 4.387 1 98.81 128 TYR A O 1
ATOM 983 N N . GLY A 1 129 ? -9.336 -0.025 3.055 1 98.06 129 GLY A N 1
ATOM 984 C CA . GLY A 1 129 ? -10.086 -0.637 4.141 1 98.06 129 GLY A CA 1
ATOM 985 C C . GLY A 1 129 ? -9.445 -1.913 4.66 1 98.06 129 GLY A C 1
ATOM 986 O O . GLY A 1 129 ? -8.281 -2.188 4.379 1 98.06 129 GLY A O 1
ATOM 987 N N . ASN A 1 130 ? -10.195 -2.703 5.406 1 97.88 130 ASN A N 1
ATOM 988 C CA . ASN A 1 130 ? -9.672 -3.857 6.129 1 97.88 130 ASN A CA 1
ATOM 989 C C . ASN A 1 130 ? -9 -4.855 5.188 1 97.88 130 ASN A C 1
ATOM 991 O O . ASN A 1 130 ? -9.477 -5.082 4.074 1 97.88 130 ASN A O 1
ATOM 995 N N . PRO A 1 131 ? -7.891 -5.48 5.695 1 98.25 131 PRO A N 1
ATOM 996 C CA . PRO A 1 131 ? -7.277 -6.551 4.906 1 98.25 131 PRO A CA 1
ATOM 997 C C . PRO A 1 131 ? -8.195 -7.758 4.73 1 98.25 131 PRO A C 1
ATOM 999 O O . PRO A 1 131 ? -8.945 -8.102 5.645 1 98.25 131 PRO A O 1
ATOM 1002 N N . VAL A 1 132 ? -8.141 -8.375 3.523 1 98.44 132 VAL A N 1
ATOM 1003 C CA . VAL A 1 132 ? -8.906 -9.594 3.316 1 98.44 132 VAL A CA 1
ATOM 1004 C C . VAL A 1 132 ? -7.965 -10.781 3.186 1 98.44 132 VAL A C 1
ATOM 1006 O O . VAL A 1 132 ? -8.391 -11.938 3.279 1 98.44 132 VAL A O 1
ATOM 1009 N N . TRP A 1 133 ? -6.68 -10.609 3.012 1 98.75 133 TRP A N 1
ATOM 1010 C CA . TRP A 1 133 ? -5.645 -11.641 2.91 1 98.75 133 TRP A CA 1
ATOM 1011 C C . TRP A 1 133 ? -4.273 -11.07 3.256 1 98.75 133 TRP A C 1
ATOM 1013 O O . TRP A 1 133 ? -4.012 -9.883 3.023 1 98.75 133 TRP A O 1
ATOM 1023 N N . SER A 1 134 ? -3.389 -11.883 3.807 1 98.56 134 SER A N 1
ATOM 1024 C CA . SER A 1 134 ? -2 -11.5 4.039 1 98.56 134 SER A CA 1
ATOM 1025 C C . SER A 1 134 ? -1.092 -12.727 4.098 1 98.56 134 SER A C 1
ATOM 1027 O O . SER A 1 134 ? -1.558 -13.836 4.34 1 98.56 134 SER A O 1
ATOM 1029 N N . THR A 1 135 ? 0.204 -12.469 3.834 1 98.19 135 THR A N 1
ATOM 1030 C CA . THR A 1 135 ? 1.187 -13.539 4 1 98.19 135 THR A CA 1
ATOM 1031 C C . THR A 1 135 ? 1.519 -13.742 5.477 1 98.19 135 THR A C 1
ATOM 1033 O O . THR A 1 135 ? 2.027 -14.797 5.859 1 98.19 135 THR A O 1
ATOM 1036 N N . GLY A 1 136 ? 1.31 -12.703 6.289 1 97.12 136 GLY A N 1
ATOM 1037 C CA . GLY A 1 136 ? 1.575 -12.82 7.715 1 97.12 136 GLY A CA 1
ATOM 1038 C C . GLY A 1 136 ? 3.055 -12.883 8.039 1 97.12 136 GLY A C 1
ATOM 1039 O O . GLY A 1 136 ? 3.461 -13.57 8.977 1 97.12 136 GLY A O 1
ATOM 1040 N N . THR A 1 137 ? 3.877 -12.141 7.301 1 96.75 137 THR A N 1
ATOM 1041 C CA . THR A 1 137 ? 5.32 -12.305 7.434 1 96.75 137 THR A CA 1
ATOM 1042 C C . THR A 1 137 ? 5.938 -11.094 8.125 1 96.75 137 THR A C 1
ATOM 1044 O O . THR A 1 137 ? 7.164 -10.969 8.195 1 96.75 137 THR A O 1
ATOM 1047 N N . SER A 1 138 ? 5.23 -10.016 8.602 1 87.94 138 SER A N 1
ATOM 1048 C CA . SER A 1 138 ? 5.766 -8.789 9.18 1 87.94 138 SER A CA 1
ATOM 1049 C C . SER A 1 138 ? 6.699 -9.094 10.344 1 87.94 138 SER A C 1
ATOM 1051 O O . SER A 1 138 ? 7.609 -8.312 10.641 1 87.94 138 SER A O 1
ATOM 1053 N N . ASN A 1 139 ? 6.637 -10.133 11.117 1 74.44 139 ASN A N 1
ATOM 1054 C CA . ASN A 1 139 ? 7.414 -10.375 12.328 1 74.44 139 ASN A CA 1
ATOM 1055 C C . ASN A 1 139 ? 8.25 -11.641 12.219 1 74.44 139 ASN A C 1
ATOM 1057 O O . ASN A 1 139 ? 8.539 -12.289 13.227 1 74.44 139 ASN A O 1
ATOM 1061 N N . ILE A 1 140 ? 8.555 -11.914 11.016 1 69.94 140 ILE A N 1
ATOM 1062 C CA . ILE A 1 140 ? 9.32 -13.148 10.938 1 69.94 140 ILE A CA 1
ATOM 1063 C C . ILE A 1 140 ? 10.805 -12.852 11.148 1 69.94 140 ILE A C 1
ATOM 1065 O O . ILE A 1 140 ? 11.367 -11.969 10.492 1 69.94 140 ILE A O 1
ATOM 1069 N N . GLU A 1 141 ? 11.398 -13.109 12.367 1 57.47 141 GLU A N 1
ATOM 1070 C CA . GLU A 1 141 ? 12.836 -13.086 12.633 1 57.47 141 GLU A CA 1
ATOM 1071 C C . GLU A 1 141 ? 13.57 -14.125 11.797 1 57.47 141 GLU A C 1
ATOM 1073 O O . GLU A 1 141 ? 13.219 -15.305 11.82 1 57.47 141 GLU A O 1
ATOM 1078 N N . ILE A 1 142 ? 14.188 -13.672 10.688 1 55.22 142 ILE A N 1
ATOM 1079 C CA . ILE A 1 142 ? 14.992 -14.633 9.953 1 55.22 142 ILE A CA 1
ATOM 1080 C C . ILE A 1 142 ? 16.234 -14.992 10.758 1 55.22 142 ILE A C 1
ATOM 1082 O O . ILE A 1 142 ? 17 -14.102 11.172 1 55.22 142 ILE A O 1
ATOM 1086 N N . PRO A 1 143 ? 16.266 -16.188 11.227 1 44.97 143 PRO A N 1
ATOM 1087 C CA . PRO A 1 143 ? 17.484 -16.531 11.945 1 44.97 143 PRO A CA 1
ATOM 1088 C C . PRO A 1 143 ? 18.75 -16.203 11.148 1 44.97 143 PRO A C 1
ATOM 1090 O O . PRO A 1 143 ? 18.828 -16.484 9.953 1 44.97 143 PRO A O 1
ATOM 1093 N N . LYS A 1 144 ? 19.297 -15.102 11.453 1 44.34 144 LYS A N 1
ATOM 1094 C CA . LYS A 1 144 ? 20.625 -14.852 10.891 1 44.34 144 LYS A CA 1
ATOM 1095 C C . LYS A 1 144 ? 21.547 -16.031 11.133 1 44.34 144 LYS A C 1
ATOM 1097 O O . LYS A 1 144 ? 21.734 -16.469 12.273 1 44.34 144 LYS A O 1
ATOM 1102 N N . HIS A 1 145 ? 21.469 -16.969 10.195 1 33.53 145 HIS A N 1
ATOM 1103 C CA . HIS A 1 145 ? 22.578 -17.906 10.383 1 33.53 145 HIS A CA 1
ATOM 1104 C C . HIS A 1 145 ? 23.906 -17.281 9.984 1 33.53 145 HIS A C 1
ATOM 1106 O O . HIS A 1 145 ? 23.953 -16.438 9.086 1 33.53 145 HIS A O 1
ATOM 1112 N N . MET B 1 1 ? 57.062 -61.375 -28.703 1 36.16 1 MET B N 1
ATOM 1113 C CA . MET B 1 1 ? 56.625 -60.188 -29.453 1 36.16 1 MET B CA 1
ATOM 1114 C C . MET B 1 1 ? 55.719 -59.312 -28.594 1 36.16 1 MET B C 1
ATOM 1116 O O . MET B 1 1 ? 54.656 -59.75 -28.156 1 36.16 1 MET B O 1
ATOM 1120 N N . ALA B 1 2 ? 56.375 -58.375 -27.812 1 45.59 2 ALA B N 1
ATOM 1121 C CA . ALA B 1 2 ? 55.719 -57.438 -26.875 1 45.59 2 ALA B CA 1
ATOM 1122 C C . ALA B 1 2 ? 54.781 -56.5 -27.594 1 45.59 2 ALA B C 1
ATOM 1124 O O . ALA B 1 2 ? 55.156 -55.812 -28.531 1 45.59 2 ALA B O 1
ATOM 1125 N N . VAL B 1 3 ? 53.469 -56.906 -27.781 1 49.06 3 VAL B N 1
ATOM 1126 C CA . VAL B 1 3 ? 52.406 -56.094 -28.375 1 49.06 3 VAL B CA 1
ATOM 1127 C C . VAL B 1 3 ? 52.219 -54.812 -27.562 1 49.06 3 VAL B C 1
ATOM 1129 O O . VAL B 1 3 ? 51.906 -54.844 -26.375 1 49.06 3 VAL B O 1
ATOM 1132 N N . THR B 1 4 ? 53.031 -53.812 -27.797 1 47.53 4 THR B N 1
ATOM 1133 C CA . THR B 1 4 ? 52.906 -52.5 -27.203 1 47.53 4 THR B CA 1
ATOM 1134 C C . THR B 1 4 ? 51.531 -51.875 -27.531 1 47.53 4 THR B C 1
ATOM 1136 O O . THR B 1 4 ? 51.219 -51.656 -28.703 1 47.53 4 THR B O 1
ATOM 1139 N N . THR B 1 5 ? 50.531 -52.25 -26.797 1 45.84 5 THR B N 1
ATOM 1140 C CA . THR B 1 5 ? 49.188 -51.688 -26.984 1 45.84 5 THR B CA 1
ATOM 1141 C C . THR B 1 5 ? 49.219 -50.156 -26.766 1 45.84 5 THR B C 1
ATOM 1143 O O . THR B 1 5 ? 49.719 -49.688 -25.75 1 45.84 5 THR B O 1
ATOM 1146 N N . HIS B 1 6 ? 49.531 -49.438 -27.859 1 49.62 6 HIS B N 1
ATOM 1147 C CA . HIS B 1 6 ? 49.406 -48 -27.75 1 49.62 6 HIS B CA 1
ATOM 1148 C C . HIS B 1 6 ? 47.969 -47.594 -27.391 1 49.62 6 HIS B C 1
ATOM 1150 O O . HIS B 1 6 ? 47 -48 -28.062 1 49.62 6 HIS B O 1
ATOM 1156 N N . SER B 1 7 ? 47.688 -47.438 -26.078 1 46.25 7 SER B N 1
ATOM 1157 C CA . SER B 1 7 ? 46.406 -46.906 -25.641 1 46.25 7 SER B CA 1
ATOM 1158 C C . SER B 1 7 ? 46.156 -45.531 -26.203 1 46.25 7 SER B C 1
ATOM 1160 O O . SER B 1 7 ? 46.969 -44.625 -26 1 46.25 7 SER B O 1
ATOM 1162 N N . ALA B 1 8 ? 45.438 -45.375 -27.391 1 45.47 8 ALA B N 1
ATOM 1163 C CA . ALA B 1 8 ? 45 -44.094 -27.906 1 45.47 8 ALA B CA 1
ATOM 1164 C C . ALA B 1 8 ? 44.125 -43.375 -26.891 1 45.47 8 ALA B C 1
ATOM 1166 O O . ALA B 1 8 ? 43.125 -43.906 -26.422 1 45.47 8 ALA B O 1
ATOM 1167 N N . THR B 1 9 ? 44.75 -42.5 -26.141 1 46.31 9 THR B N 1
ATOM 1168 C CA . THR B 1 9 ? 44 -41.594 -25.25 1 46.31 9 THR B CA 1
ATOM 1169 C C . THR B 1 9 ? 43.094 -40.688 -26.062 1 46.31 9 THR B C 1
ATOM 1171 O O . THR B 1 9 ? 43.562 -39.938 -26.906 1 46.31 9 THR B O 1
ATOM 1174 N N . PHE B 1 10 ? 41.875 -41.188 -26.484 1 43.88 10 PHE B N 1
ATOM 1175 C CA . PHE B 1 10 ? 40.938 -40.281 -27.125 1 43.88 10 PHE B CA 1
ATOM 1176 C C . PHE B 1 10 ? 40.625 -39.094 -26.219 1 43.88 10 PHE B C 1
ATOM 1178 O O . PHE B 1 10 ? 40.25 -39.281 -25.062 1 43.88 10 PHE B O 1
ATOM 1185 N N . LEU B 1 11 ? 41.312 -37.969 -26.406 1 40.38 11 LEU B N 1
ATOM 1186 C CA . LEU B 1 11 ? 40.969 -36.719 -25.75 1 40.38 11 LEU B CA 1
ATOM 1187 C C . LEU B 1 11 ? 39.562 -36.25 -26.141 1 40.38 11 LEU B C 1
ATOM 1189 O O . LEU B 1 11 ? 39.312 -36.031 -27.312 1 40.38 11 LEU B O 1
ATOM 1193 N N . VAL B 1 12 ? 38.5 -36.75 -25.531 1 37.88 12 VAL B N 1
ATOM 1194 C CA . VAL B 1 12 ? 37.156 -36.25 -25.766 1 37.88 12 VAL B CA 1
ATOM 1195 C C . VAL B 1 12 ? 37.094 -34.75 -25.453 1 37.88 12 VAL B C 1
ATOM 1197 O O . VAL B 1 12 ? 37.438 -34.344 -24.328 1 37.88 12 VAL B O 1
ATOM 1200 N N . SER B 1 13 ? 37.281 -33.875 -26.453 1 41.44 13 SER B N 1
ATOM 1201 C CA . SER B 1 13 ? 37 -32.469 -26.25 1 41.44 13 SER B CA 1
ATOM 1202 C C . SER B 1 13 ? 35.562 -32.25 -25.797 1 41.44 13 SER B C 1
ATOM 1204 O O . SER B 1 13 ? 34.625 -32.719 -26.422 1 41.44 13 SER B O 1
ATOM 1206 N N . ILE B 1 14 ? 35.344 -32.188 -24.516 1 39.19 14 ILE B N 1
ATOM 1207 C CA . ILE B 1 14 ? 34.031 -31.766 -24 1 39.19 14 ILE B CA 1
ATOM 1208 C C . ILE B 1 14 ? 33.719 -30.375 -24.531 1 39.19 14 ILE B C 1
ATOM 1210 O O . ILE B 1 14 ? 34.406 -29.406 -24.234 1 39.19 14 ILE B O 1
ATOM 1214 N N . ALA B 1 15 ? 33.125 -30.25 -25.734 1 39.59 15 ALA B N 1
ATOM 1215 C CA . ALA B 1 15 ? 32.562 -28.953 -26.125 1 39.59 15 ALA B CA 1
ATOM 1216 C C . ALA B 1 15 ? 31.609 -28.422 -25.062 1 39.59 15 ALA B C 1
ATOM 1218 O O . ALA B 1 15 ? 30.625 -29.078 -24.734 1 39.59 15 ALA B O 1
ATOM 1219 N N . VAL B 1 16 ? 32.125 -27.641 -24.094 1 38.94 16 VAL B N 1
ATOM 1220 C CA . VAL B 1 16 ? 31.297 -26.859 -23.188 1 38.94 16 VAL B CA 1
ATOM 1221 C C . VAL B 1 16 ? 30.297 -26.016 -24 1 38.94 16 VAL B C 1
ATOM 1223 O O . VAL B 1 16 ? 30.703 -25.141 -24.781 1 38.94 16 VAL B O 1
ATOM 1226 N N . LEU B 1 17 ? 29.234 -26.578 -24.516 1 35.53 17 LEU B N 1
ATOM 1227 C CA . LEU B 1 17 ? 28.172 -25.719 -25.047 1 35.53 17 LEU B CA 1
ATOM 1228 C C . LEU B 1 17 ? 27.812 -24.609 -24.062 1 35.53 17 LEU B C 1
ATOM 1230 O O . LEU B 1 17 ? 27.344 -24.875 -22.953 1 35.53 17 LEU B O 1
ATOM 1234 N N . VAL B 1 18 ? 28.594 -23.562 -24.078 1 36.38 18 VAL B N 1
ATOM 1235 C CA . VAL B 1 18 ? 28.156 -22.344 -23.422 1 36.38 18 VAL B CA 1
ATOM 1236 C C . VAL B 1 18 ? 26.734 -21.984 -23.875 1 36.38 18 VAL B C 1
ATOM 1238 O O . VAL B 1 18 ? 26.516 -21.672 -25.047 1 36.38 18 VAL B O 1
ATOM 1241 N N . ILE B 1 19 ? 25.797 -22.719 -23.406 1 33.88 19 ILE B N 1
ATOM 1242 C CA . ILE B 1 19 ? 24.484 -22.141 -23.625 1 33.88 19 ILE B CA 1
ATOM 1243 C C . ILE B 1 19 ? 24.469 -20.672 -23.219 1 33.88 19 ILE B C 1
ATOM 1245 O O . ILE B 1 19 ? 24.734 -20.344 -22.062 1 33.88 19 ILE B O 1
ATOM 1249 N N . LEU B 1 20 ? 24.859 -19.828 -24.047 1 33.25 20 LEU B N 1
ATOM 1250 C CA . LEU B 1 20 ? 24.5 -18.422 -23.906 1 33.25 20 LEU B CA 1
ATOM 1251 C C . LEU B 1 20 ? 23.016 -18.266 -23.578 1 33.25 20 LEU B C 1
ATOM 1253 O O . LEU B 1 20 ? 22.156 -18.438 -24.438 1 33.25 20 LEU B O 1
ATOM 1257 N N . ALA B 1 21 ? 22.656 -18.766 -22.391 1 35.69 21 ALA B N 1
ATOM 1258 C CA . ALA B 1 21 ? 21.359 -18.281 -21.953 1 35.69 21 ALA B CA 1
ATOM 1259 C C . ALA B 1 21 ? 21.25 -16.766 -22.094 1 35.69 21 ALA B C 1
ATOM 1261 O O . ALA B 1 21 ? 22.078 -16.031 -21.547 1 35.69 21 ALA B O 1
ATOM 1262 N N . THR B 1 22 ? 20.969 -16.281 -23.219 1 37 22 THR B N 1
ATOM 1263 C CA . THR B 1 22 ? 20.5 -14.898 -23.266 1 37 22 THR B CA 1
ATOM 1264 C C . THR B 1 22 ? 19.578 -14.609 -22.094 1 37 22 THR B C 1
ATOM 1266 O O . THR B 1 22 ? 18.516 -15.219 -21.953 1 37 22 THR B 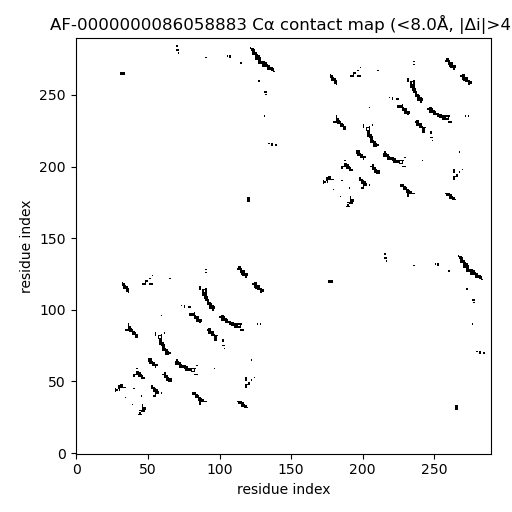O 1
ATOM 1269 N N . SER B 1 23 ? 20.141 -14.438 -20.859 1 36 23 SER B N 1
ATOM 1270 C CA . SER B 1 23 ? 19.312 -13.781 -19.859 1 36 23 SER B CA 1
ATOM 1271 C C . SER B 1 23 ? 18.562 -12.602 -20.453 1 36 23 SER B C 1
ATOM 1273 O O . SER B 1 23 ? 19.156 -11.656 -20.969 1 36 23 SER B O 1
ATOM 1275 N N . THR B 1 24 ? 17.719 -12.859 -21.453 1 34.62 24 THR B N 1
ATOM 1276 C CA . THR B 1 24 ? 16.891 -11.68 -21.656 1 34.62 24 THR B CA 1
ATOM 1277 C C . THR B 1 24 ? 16.641 -10.953 -20.344 1 34.62 24 THR B C 1
ATOM 1279 O O . THR B 1 24 ? 16.219 -11.562 -19.359 1 34.62 24 THR B O 1
ATOM 1282 N N . ASP B 1 25 ? 17.688 -10.172 -19.984 1 32.44 25 ASP B N 1
ATOM 1283 C CA . ASP B 1 25 ? 17.375 -9.18 -18.953 1 32.44 25 ASP B CA 1
ATOM 1284 C C . ASP B 1 25 ? 15.945 -8.648 -19.109 1 32.44 25 ASP B C 1
ATOM 1286 O O . ASP B 1 25 ? 15.664 -7.879 -20.031 1 32.44 25 ASP B O 1
ATOM 1290 N N . HIS B 1 26 ? 14.977 -9.484 -19.266 1 33.75 26 HIS B N 1
ATOM 1291 C CA . HIS B 1 26 ? 13.672 -8.836 -19.156 1 33.75 26 HIS B CA 1
ATOM 1292 C C . HIS B 1 26 ? 13.688 -7.742 -18.094 1 33.75 26 HIS B C 1
ATOM 1294 O O . HIS B 1 26 ? 14.047 -7.988 -16.938 1 33.75 26 HIS B O 1
ATOM 1300 N N . SER B 1 27 ? 14.195 -6.621 -18.5 1 33.91 27 SER B N 1
ATOM 1301 C CA . SER B 1 27 ? 13.977 -5.5 -17.594 1 33.91 27 SER B CA 1
ATOM 1302 C C . SER B 1 27 ? 12.703 -5.691 -16.781 1 33.91 27 SER B C 1
ATOM 1304 O O . SER B 1 27 ? 11.609 -5.824 -17.344 1 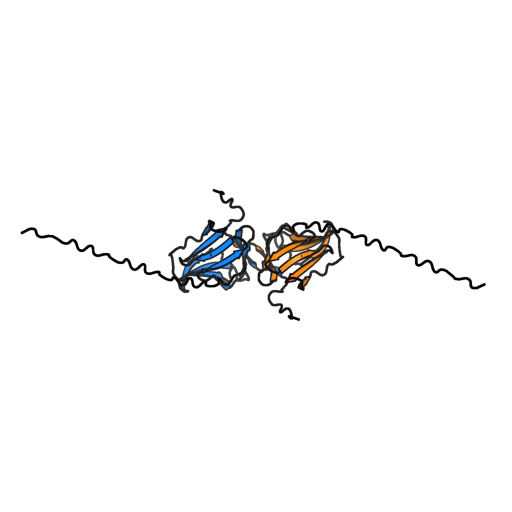33.91 27 SER B O 1
ATOM 1306 N N . ALA B 1 28 ? 12.719 -6.504 -15.789 1 37.34 28 ALA B N 1
ATOM 1307 C CA . ALA B 1 28 ? 11.594 -6.633 -14.859 1 37.34 28 ALA B CA 1
ATOM 1308 C C . ALA B 1 28 ? 10.781 -5.34 -14.797 1 37.34 28 ALA B C 1
ATOM 1310 O O . ALA B 1 28 ? 11.344 -4.258 -14.617 1 37.34 28 ALA B O 1
ATOM 1311 N N . LYS B 1 29 ? 9.875 -5.148 -15.75 1 44.28 29 LYS B N 1
ATOM 1312 C CA . LYS B 1 29 ? 8.961 -4.027 -15.57 1 44.28 29 LYS B CA 1
ATOM 1313 C C . LYS B 1 29 ? 8.766 -3.713 -14.086 1 44.28 29 LYS B C 1
ATOM 1315 O O . LYS B 1 29 ? 8.469 -4.605 -13.289 1 44.28 29 LYS B O 1
ATOM 1320 N N . PHE B 1 30 ? 9.789 -2.947 -13.641 1 48.78 30 PHE B N 1
ATOM 1321 C CA . PHE B 1 30 ? 9.727 -2.592 -12.227 1 48.78 30 PHE B CA 1
ATOM 1322 C C . PHE B 1 30 ? 8.297 -2.232 -11.82 1 48.78 30 PHE B C 1
ATOM 1324 O O . PHE B 1 30 ? 7.746 -1.236 -12.289 1 48.78 30 PHE B O 1
ATOM 1331 N N . TYR B 1 31 ? 7.59 -3.264 -11.359 1 64.25 31 TYR B N 1
ATOM 1332 C CA . TYR B 1 31 ? 6.324 -2.951 -10.703 1 64.25 31 TYR B CA 1
ATOM 1333 C C . TYR B 1 31 ? 6.559 -2.307 -9.344 1 64.25 31 TYR B C 1
ATOM 1335 O O . TYR B 1 31 ? 7.629 -2.465 -8.75 1 64.25 31 TYR B O 1
ATOM 1343 N N . GLY B 1 32 ? 6.043 -1.245 -9.094 1 91.06 32 GLY B N 1
ATOM 1344 C CA . GLY B 1 32 ? 5.922 -0.708 -7.746 1 91.06 32 GLY B CA 1
ATOM 1345 C C . GLY B 1 32 ? 5.5 -1.748 -6.727 1 91.06 32 GLY B C 1
ATOM 1346 O O . GLY B 1 32 ? 5.832 -2.928 -6.859 1 91.06 32 GLY B O 1
ATOM 1347 N N . ASN B 1 33 ? 5.141 -1.482 -5.707 1 97.31 33 ASN B N 1
ATOM 1348 C CA . ASN B 1 33 ? 4.824 -2.391 -4.609 1 97.31 33 ASN B CA 1
ATOM 1349 C C . ASN B 1 33 ? 3.314 -2.541 -4.422 1 97.31 33 ASN B C 1
ATOM 1351 O O . ASN B 1 33 ? 2.855 -2.963 -3.361 1 97.31 33 ASN B O 1
ATOM 1355 N N . VAL B 1 34 ? 2.602 -2.131 -5.504 1 98.12 34 VAL B N 1
ATOM 1356 C CA . VAL B 1 34 ? 1.149 -2.211 -5.391 1 98.12 34 VAL B CA 1
ATOM 1357 C C . VAL B 1 34 ? 0.564 -2.842 -6.652 1 98.12 34 VAL B C 1
ATOM 1359 O O . VAL B 1 34 ? 0.973 -2.512 -7.766 1 98.12 34 VAL B O 1
ATOM 1362 N N . LEU B 1 35 ? -0.334 -3.779 -6.543 1 98 35 LEU B N 1
ATOM 1363 C CA . LEU B 1 35 ? -1.165 -4.348 -7.598 1 98 35 LEU B CA 1
ATOM 1364 C C . LEU B 1 35 ? -2.645 -4.109 -7.312 1 98 35 LEU B C 1
ATOM 1366 O O . LEU B 1 35 ? -3.143 -4.488 -6.246 1 98 35 LEU B O 1
ATOM 1370 N N . LYS B 1 36 ? -3.332 -3.48 -8.242 1 97.81 36 LYS B N 1
ATOM 1371 C CA . LYS B 1 36 ? -4.742 -3.145 -8.047 1 97.81 36 LYS B CA 1
ATOM 1372 C C . LYS B 1 36 ? -5.648 -4.215 -8.656 1 97.81 36 LYS B C 1
ATOM 1374 O O . LYS B 1 36 ? -5.195 -5.047 -9.445 1 97.81 36 LYS B O 1
ATOM 1379 N N . SER B 1 37 ? -6.949 -4.156 -8.234 1 98.31 37 SER B N 1
ATOM 1380 C CA . SER B 1 37 ? -7.938 -5.074 -8.797 1 98.31 37 SER B CA 1
ATOM 1381 C C . SER B 1 37 ? -7.836 -5.121 -10.32 1 98.31 37 SER B C 1
ATOM 1383 O O . SER B 1 37 ? -7.742 -4.082 -10.977 1 98.31 37 SER B O 1
ATOM 1385 N N 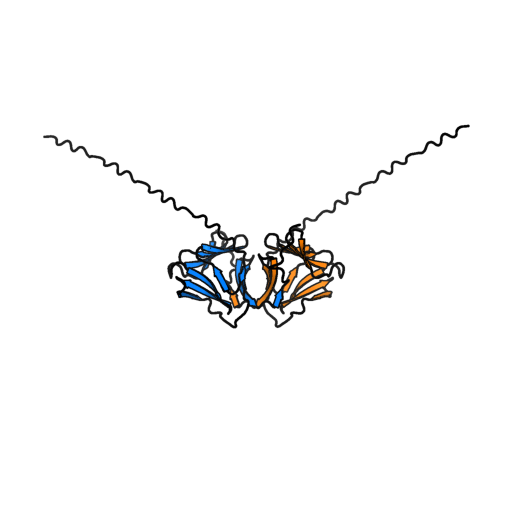. GLY B 1 38 ? -7.859 -6.352 -10.828 1 97.19 38 GLY B N 1
ATOM 1386 C CA . GLY B 1 38 ? -7.73 -6.559 -12.258 1 97.19 38 GLY B CA 1
ATOM 1387 C C . GLY B 1 38 ? -6.289 -6.664 -12.719 1 97.19 38 GLY B C 1
ATOM 1388 O O . GLY B 1 38 ? -6.02 -7.105 -13.844 1 97.19 38 GLY B O 1
ATOM 1389 N N . GLY B 1 39 ? -5.316 -6.305 -11.836 1 96.75 39 GLY B N 1
ATOM 1390 C CA . GLY B 1 39 ? -3.902 -6.387 -12.172 1 96.75 39 GLY B CA 1
ATOM 1391 C C . GLY B 1 39 ? -3.357 -7.801 -12.125 1 96.75 39 GLY B C 1
ATOM 1392 O O . GLY B 1 39 ? -3.943 -8.672 -11.484 1 96.75 39 GLY B O 1
ATOM 1393 N N . LYS B 1 40 ? -2.189 -7.969 -12.766 1 96.62 40 LYS B N 1
ATOM 1394 C CA . LYS B 1 40 ? -1.582 -9.297 -12.852 1 96.62 40 LYS B CA 1
ATOM 1395 C C . LYS B 1 40 ? -0.069 -9.219 -12.672 1 96.62 40 LYS B C 1
ATOM 1397 O O . LYS B 1 40 ? 0.542 -8.18 -12.93 1 96.62 40 LYS B O 1
ATOM 1402 N N . LEU B 1 41 ? 0.471 -10.273 -12.172 1 97.06 41 LEU B N 1
ATOM 1403 C CA . LEU B 1 41 ? 1.894 -10.57 -12.305 1 97.06 41 LEU B CA 1
ATOM 1404 C C . LEU B 1 41 ? 2.119 -11.758 -13.227 1 97.06 41 LEU B C 1
ATOM 1406 O O . LEU B 1 41 ? 1.815 -12.898 -12.867 1 97.06 41 LEU B O 1
ATOM 1410 N N . ASP B 1 42 ? 2.605 -11.43 -14.391 1 95.88 42 ASP B N 1
ATOM 1411 C CA . ASP B 1 42 ? 2.965 -12.516 -15.305 1 95.88 42 ASP B CA 1
ATOM 1412 C C . ASP B 1 42 ? 4.215 -13.242 -14.82 1 95.88 42 ASP B C 1
ATOM 1414 O O . ASP B 1 42 ? 4.875 -12.805 -13.875 1 95.88 42 ASP B O 1
ATOM 1418 N N . THR B 1 43 ? 4.441 -14.383 -15.516 1 96.06 43 THR B N 1
ATOM 1419 C CA . THR B 1 43 ? 5.633 -15.148 -15.172 1 96.06 43 THR B CA 1
ATOM 1420 C C . THR B 1 43 ? 6.867 -14.25 -15.156 1 96.06 43 THR B C 1
ATOM 1422 O O . THR B 1 43 ? 7.098 -13.484 -16.094 1 96.06 43 THR B O 1
ATOM 1425 N N . GLY B 1 44 ? 7.621 -14.281 -14.039 1 95.94 44 GLY B N 1
ATOM 1426 C CA . GLY B 1 44 ? 8.852 -13.508 -13.93 1 95.94 44 GLY B CA 1
ATOM 1427 C C . GLY B 1 44 ? 8.633 -12.109 -13.391 1 95.94 44 GLY B C 1
ATOM 1428 O O . GLY B 1 44 ? 9.594 -11.43 -13.008 1 95.94 44 GLY B O 1
ATOM 1429 N N . GLU B 1 45 ? 7.402 -11.688 -13.289 1 96.62 45 GLU B N 1
ATOM 1430 C CA . GLU B 1 45 ? 7.129 -10.344 -12.789 1 96.62 45 GLU B CA 1
ATOM 1431 C C . GLU B 1 45 ? 6.945 -10.352 -11.273 1 96.62 45 GLU B C 1
ATOM 1433 O O . GLU B 1 45 ? 6.621 -11.383 -10.688 1 96.62 45 GLU B O 1
ATOM 1438 N N . SER B 1 46 ? 7.281 -9.156 -10.664 1 97.62 46 SER B N 1
ATOM 1439 C CA . SER B 1 46 ? 7.27 -9.086 -9.203 1 97.62 46 SER B CA 1
ATOM 1440 C C . SER B 1 46 ? 6.848 -7.707 -8.719 1 97.62 46 SER B C 1
ATOM 1442 O O . SER B 1 46 ? 6.957 -6.723 -9.453 1 97.62 46 SER B O 1
ATOM 1444 N N . LEU B 1 47 ? 6.258 -7.691 -7.562 1 97.69 47 LEU B N 1
ATOM 1445 C CA . LEU B 1 47 ? 6.273 -6.48 -6.746 1 97.69 47 LEU B CA 1
ATOM 1446 C C . LEU B 1 47 ? 7.578 -6.375 -5.957 1 97.69 47 LEU B C 1
ATOM 1448 O O . LEU B 1 47 ? 8.109 -7.387 -5.496 1 97.69 47 LEU B O 1
ATOM 1452 N N . VAL B 1 48 ? 8.016 -5.098 -5.773 1 95.5 48 VAL B N 1
ATOM 1453 C CA . VAL B 1 48 ? 9.281 -4.914 -5.07 1 95.5 48 VAL B CA 1
ATOM 1454 C C . VAL B 1 48 ? 9.156 -3.764 -4.074 1 95.5 48 VAL B C 1
ATOM 1456 O O . VAL B 1 48 ? 8.562 -2.729 -4.383 1 95.5 48 VAL B O 1
ATOM 1459 N N . HIS B 1 49 ? 9.688 -3.959 -2.943 1 94.5 49 HIS B N 1
ATOM 1460 C CA . HIS B 1 49 ? 9.883 -2.932 -1.926 1 94.5 49 HIS B CA 1
ATOM 1461 C C . HIS B 1 49 ? 11.172 -3.174 -1.141 1 94.5 49 HIS B C 1
ATOM 1463 O O . HIS B 1 49 ? 11.234 -4.094 -0.323 1 94.5 49 HIS B O 1
ATOM 1469 N N . GLY B 1 50 ? 12.141 -2.256 -1.349 1 91.88 50 GLY B N 1
ATOM 1470 C CA . GLY B 1 50 ? 13.43 -2.512 -0.721 1 91.88 50 GLY B CA 1
ATOM 1471 C C . GLY B 1 50 ? 14.008 -3.869 -1.074 1 91.88 50 GLY B C 1
ATOM 1472 O O . GLY B 1 50 ? 14.117 -4.215 -2.252 1 91.88 50 GLY B O 1
ATOM 1473 N N . ASN B 1 51 ? 14.297 -4.621 -0.013 1 93.38 51 ASN B N 1
ATOM 1474 C CA . ASN B 1 51 ? 14.891 -5.938 -0.213 1 93.38 51 ASN B CA 1
ATOM 1475 C C . ASN B 1 51 ? 13.828 -6.992 -0.501 1 93.38 51 ASN B C 1
ATOM 1477 O O . ASN B 1 51 ? 14.156 -8.148 -0.789 1 93.38 51 ASN B O 1
ATOM 1481 N N . TYR B 1 52 ? 12.609 -6.645 -0.422 1 95.19 52 TYR B N 1
ATOM 1482 C CA . TYR B 1 52 ? 11.547 -7.629 -0.564 1 95.19 52 TYR B CA 1
ATOM 1483 C C . TYR B 1 52 ? 11.07 -7.711 -2.01 1 95.19 52 TYR B C 1
ATOM 1485 O O . TYR B 1 52 ? 10.969 -6.691 -2.697 1 95.19 52 TYR B O 1
ATOM 1493 N N . SER B 1 53 ? 10.781 -8.898 -2.432 1 97.12 53 SER B N 1
ATOM 1494 C CA . SER B 1 53 ? 10.203 -9.141 -3.746 1 97.12 53 SER B CA 1
ATOM 1495 C C . SER B 1 53 ? 9.125 -10.219 -3.68 1 97.12 53 SER B C 1
ATOM 1497 O O . SER B 1 53 ? 9.312 -11.25 -3.031 1 97.12 53 SER B O 1
ATOM 1499 N N . PHE B 1 54 ? 7.992 -9.93 -4.152 1 98.31 54 PHE B N 1
ATOM 1500 C CA . PHE B 1 54 ? 6.887 -10.859 -4.352 1 98.31 54 PHE B CA 1
ATOM 1501 C C . PHE B 1 54 ? 6.758 -11.242 -5.82 1 98.31 54 PHE B C 1
ATOM 1503 O O . PHE B 1 54 ? 6.254 -10.461 -6.629 1 98.31 54 PHE B O 1
ATOM 1510 N N . VAL B 1 55 ? 7.141 -12.539 -6.168 1 98.38 55 VAL B N 1
ATOM 1511 C CA . VAL B 1 55 ? 7.445 -12.828 -7.566 1 98.38 55 VAL B CA 1
ATOM 1512 C C . VAL B 1 55 ? 6.652 -14.047 -8.023 1 98.38 55 VAL B C 1
ATOM 1514 O O . VAL B 1 55 ? 6.594 -15.062 -7.324 1 98.38 55 VAL B O 1
ATOM 1517 N N . MET B 1 56 ? 6.023 -13.906 -9.211 1 97.81 56 MET B N 1
ATOM 1518 C CA . MET B 1 56 ? 5.492 -15.062 -9.922 1 97.81 56 MET B CA 1
ATOM 1519 C C . MET B 1 56 ? 6.59 -15.773 -10.703 1 97.81 56 MET B C 1
ATOM 1521 O O . MET B 1 56 ? 6.895 -15.391 -11.836 1 97.81 56 MET B O 1
ATOM 1525 N N . GLN B 1 57 ? 7.039 -16.891 -10.148 1 97.75 57 GLN B N 1
ATOM 1526 C CA . GLN B 1 57 ? 8.227 -17.547 -10.703 1 97.75 57 GLN B CA 1
ATOM 1527 C C . GLN B 1 57 ? 7.879 -18.344 -11.953 1 97.75 57 GLN B C 1
ATOM 1529 O O . GLN B 1 57 ? 6.707 -18.656 -12.195 1 97.75 57 GLN B O 1
ATOM 1534 N N . ASN B 1 58 ? 8.922 -18.719 -12.711 1 97 58 ASN B N 1
ATOM 1535 C CA . ASN B 1 58 ? 8.773 -19.484 -13.953 1 97 58 ASN B CA 1
ATOM 1536 C C . ASN B 1 58 ? 8.219 -20.875 -13.688 1 97 58 ASN B C 1
ATOM 1538 O O . ASN B 1 58 ? 7.555 -21.453 -14.547 1 97 58 ASN B O 1
ATOM 1542 N N . ASP B 1 59 ? 8.469 -21.406 -12.547 1 97.75 59 ASP B N 1
ATOM 1543 C CA . ASP B 1 59 ? 8.008 -22.75 -12.219 1 97.75 59 ASP B CA 1
ATOM 1544 C C . ASP B 1 59 ? 6.578 -22.734 -11.68 1 97.75 59 ASP B C 1
ATOM 1546 O O . ASP B 1 59 ? 6.102 -23.719 -11.133 1 97.75 59 ASP B O 1
ATOM 1550 N N . CYS B 1 60 ? 5.906 -21.516 -11.68 1 98.12 60 CYS B N 1
ATOM 1551 C CA . CYS B 1 60 ? 4.512 -21.297 -11.312 1 98.12 60 CYS B CA 1
ATOM 1552 C C . CYS B 1 60 ? 4.359 -21.172 -9.805 1 98.12 60 CYS B C 1
ATOM 1554 O O . CYS B 1 60 ? 3.238 -21.156 -9.289 1 98.12 60 CYS B O 1
ATOM 1556 N N . ASN B 1 61 ? 5.465 -21.094 -9.023 1 98.75 61 ASN B N 1
ATOM 1557 C CA . ASN B 1 61 ? 5.395 -20.75 -7.605 1 98.75 61 ASN B CA 1
ATOM 1558 C C . ASN B 1 61 ? 5.348 -19.25 -7.383 1 98.75 61 ASN B C 1
ATOM 1560 O O . ASN B 1 61 ? 6.066 -18.5 -8.047 1 98.75 61 ASN B O 1
ATOM 1564 N N . LEU B 1 62 ? 4.402 -18.828 -6.57 1 98.75 62 LEU B N 1
ATOM 1565 C CA . LEU B 1 62 ? 4.414 -17.469 -6.059 1 98.75 62 LEU B CA 1
ATOM 1566 C C . LEU B 1 62 ? 5.18 -17.391 -4.742 1 98.75 62 LEU B C 1
ATOM 1568 O O . LEU B 1 62 ? 4.871 -18.109 -3.795 1 98.75 62 LEU B O 1
ATOM 1572 N N . VAL B 1 63 ? 6.238 -16.469 -4.715 1 98.81 63 VAL B N 1
ATOM 1573 C CA . VAL B 1 63 ? 7.121 -16.531 -3.557 1 98.81 63 VAL B CA 1
ATOM 1574 C C . VAL B 1 63 ? 7.453 -15.109 -3.09 1 98.81 63 VAL B C 1
ATOM 1576 O O . VAL B 1 63 ? 7.688 -14.219 -3.91 1 98.81 63 VAL B O 1
ATOM 1579 N N . LEU B 1 64 ? 7.398 -14.922 -1.774 1 98.69 64 LEU B N 1
ATOM 1580 C CA . LEU B 1 64 ? 7.895 -13.711 -1.124 1 98.69 64 LEU B CA 1
ATOM 1581 C C . LEU B 1 64 ? 9.312 -13.914 -0.609 1 98.69 64 LEU B C 1
ATOM 1583 O O . LEU B 1 64 ? 9.562 -14.82 0.195 1 98.69 64 LEU B O 1
ATOM 1587 N N . TYR B 1 65 ? 10.203 -13.016 -1.079 1 97.56 65 TYR B N 1
ATOM 1588 C CA . TYR B 1 65 ? 11.594 -13.102 -0.66 1 97.56 65 TYR B CA 1
ATOM 1589 C C . TYR B 1 65 ? 11.984 -11.875 0.157 1 97.56 65 TYR B C 1
ATOM 1591 O O . TYR B 1 65 ? 11.539 -10.758 -0.129 1 97.56 65 TYR B O 1
ATOM 1599 N N . ASP B 1 66 ? 12.797 -12.055 1.139 1 96.56 66 ASP B N 1
ATOM 1600 C CA . ASP B 1 66 ? 13.719 -11.07 1.685 1 96.56 66 ASP B CA 1
ATOM 1601 C C . ASP B 1 66 ? 15.141 -11.312 1.182 1 96.56 66 ASP B C 1
ATOM 1603 O O . ASP B 1 66 ? 15.828 -12.219 1.661 1 96.56 66 ASP B O 1
ATOM 1607 N N . ASN B 1 67 ? 15.5 -10.398 0.254 1 95.25 67 ASN B N 1
ATOM 1608 C CA . ASN B 1 67 ? 16.688 -10.75 -0.503 1 95.25 67 ASN B CA 1
ATOM 1609 C C . ASN B 1 67 ? 16.609 -12.156 -1.082 1 95.25 67 ASN B C 1
ATOM 1611 O O . ASN B 1 67 ? 15.664 -12.469 -1.813 1 95.25 67 ASN B O 1
ATOM 1615 N N . GLN B 1 68 ? 17.438 -13.078 -0.714 1 94.88 68 GLN B N 1
ATOM 1616 C CA . GLN B 1 68 ? 17.422 -14.406 -1.319 1 94.88 68 GLN B CA 1
ATOM 1617 C C . GLN B 1 68 ? 16.719 -15.414 -0.42 1 94.88 68 GLN B C 1
ATOM 1619 O O . GLN B 1 68 ? 16.578 -16.594 -0.777 1 94.88 68 GLN B O 1
ATOM 1624 N N . THR B 1 69 ? 16.172 -14.938 0.686 1 96.44 69 THR B N 1
ATOM 1625 C CA . THR B 1 69 ? 15.492 -15.836 1.613 1 96.44 69 THR B CA 1
ATOM 1626 C C . THR B 1 69 ? 13.984 -15.828 1.369 1 96.44 69 THR B C 1
ATOM 1628 O O . THR B 1 69 ? 13.344 -14.773 1.425 1 96.44 69 THR B O 1
ATOM 1631 N N . ALA B 1 70 ? 13.414 -16.984 1.155 1 97.62 70 ALA B N 1
ATOM 1632 C CA . ALA B 1 70 ? 11.969 -17.094 0.976 1 97.62 70 ALA B CA 1
ATOM 1633 C C . ALA B 1 70 ? 11.242 -17 2.314 1 97.62 70 ALA B C 1
ATOM 1635 O O . ALA B 1 70 ? 11.531 -17.75 3.248 1 97.62 70 ALA B O 1
ATOM 1636 N N . LEU B 1 71 ? 10.312 -16.109 2.377 1 97.69 71 LEU B N 1
ATOM 1637 C CA . LEU B 1 71 ? 9.539 -15.906 3.596 1 97.69 71 LEU B CA 1
ATOM 1638 C C . LEU B 1 71 ? 8.172 -16.594 3.494 1 97.69 71 LEU B C 1
ATOM 1640 O O . LEU B 1 71 ? 7.57 -16.922 4.512 1 97.69 71 LEU B O 1
ATOM 1644 N N . TRP B 1 72 ? 7.625 -16.75 2.324 1 98.38 72 TRP B N 1
ATOM 1645 C CA . TRP B 1 72 ? 6.309 -17.297 2.027 1 98.38 72 TRP B CA 1
ATOM 1646 C C . TRP B 1 72 ? 6.258 -17.844 0.603 1 98.38 72 TRP B C 1
ATOM 1648 O O . TRP B 1 72 ? 6.91 -17.312 -0.297 1 98.38 72 TRP B O 1
ATOM 1658 N N . SER B 1 73 ? 5.484 -18.812 0.365 1 98.69 73 SER B N 1
ATOM 1659 C CA . SER B 1 73 ? 5.246 -19.344 -0.973 1 98.69 73 SER B CA 1
ATOM 1660 C C . SER B 1 73 ? 3.84 -19.922 -1.093 1 98.69 73 SER B C 1
ATOM 1662 O O . SER B 1 73 ? 3.252 -20.344 -0.097 1 98.69 73 SER B O 1
ATOM 1664 N N . SER B 1 74 ? 3.371 -19.953 -2.328 1 98.75 74 SER B N 1
ATOM 1665 C CA . SER B 1 74 ? 2.078 -20.578 -2.611 1 98.75 74 SER B CA 1
ATOM 1666 C C . SER B 1 74 ? 2.201 -22.094 -2.719 1 98.75 74 SER B C 1
ATOM 1668 O O . SER B 1 74 ? 1.193 -22.797 -2.725 1 98.75 74 SER B O 1
ATOM 1670 N N . HIS B 1 75 ? 3.426 -22.578 -2.875 1 98.62 75 HIS B N 1
ATOM 1671 C CA . HIS B 1 75 ? 3.709 -24 -3.045 1 98.62 75 HIS B CA 1
ATOM 1672 C C . HIS B 1 75 ? 3.025 -24.562 -4.293 1 98.62 75 HIS B C 1
ATOM 1674 O O . HIS B 1 75 ? 2.42 -25.625 -4.25 1 98.62 75 HIS B O 1
ATOM 1680 N N . THR B 1 76 ? 3.162 -23.828 -5.316 1 98.56 76 THR B N 1
ATOM 1681 C CA . THR B 1 76 ? 2.537 -24.234 -6.57 1 98.56 76 THR B CA 1
ATOM 1682 C C . THR B 1 76 ? 3.594 -24.516 -7.637 1 98.56 76 THR B C 1
ATOM 1684 O O . THR B 1 76 ? 3.295 -24.5 -8.828 1 98.56 76 THR B O 1
ATOM 1687 N N . ASP B 1 77 ? 4.852 -24.703 -7.242 1 97.56 77 ASP B N 1
ATOM 1688 C CA . ASP B 1 77 ? 5.938 -24.984 -8.18 1 97.56 77 ASP B CA 1
ATOM 1689 C C . ASP B 1 77 ? 5.629 -26.219 -9.023 1 97.56 77 ASP B C 1
ATOM 1691 O O . ASP B 1 77 ? 5.305 -27.281 -8.484 1 97.56 77 ASP B O 1
ATOM 1695 N N . TYR B 1 78 ? 5.68 -26.047 -10.367 1 96.06 78 TYR B N 1
ATOM 1696 C CA . TYR B 1 78 ? 5.559 -27.094 -11.359 1 96.06 78 TYR B CA 1
ATOM 1697 C C . TYR B 1 78 ? 4.129 -27.625 -11.43 1 96.06 78 TYR B C 1
ATOM 1699 O O . TYR B 1 78 ? 3.898 -28.766 -11.844 1 96.06 78 TYR B O 1
ATOM 1707 N N . LYS B 1 79 ? 3.199 -26.844 -10.953 1 96.56 79 LYS B N 1
ATOM 1708 C CA . LYS B 1 79 ? 1.801 -27.25 -11.047 1 96.56 79 LYS B CA 1
ATOM 1709 C C . LYS B 1 79 ? 1.131 -26.656 -12.273 1 96.56 79 LYS B C 1
ATOM 1711 O O . LYS B 1 79 ? -0.068 -26.844 -12.492 1 96.56 79 LYS B O 1
ATOM 1716 N N . GLY B 1 80 ? 1.888 -25.984 -13.055 1 96.25 80 GLY B N 1
ATOM 1717 C CA . GLY B 1 80 ? 1.393 -25.359 -14.273 1 96.25 80 GLY B CA 1
ATOM 1718 C C . GLY B 1 80 ? 2.5 -24.828 -15.172 1 96.25 80 GLY B C 1
ATOM 1719 O O . GLY B 1 80 ? 3.672 -25.156 -14.969 1 96.25 80 GLY B O 1
ATOM 1720 N N . VAL B 1 81 ? 2.064 -24.156 -16.281 1 95.25 81 VAL B N 1
ATOM 1721 C CA . VAL B 1 81 ? 2.986 -23.516 -17.219 1 95.25 81 VAL B CA 1
ATOM 1722 C C . VAL B 1 81 ? 2.523 -22.094 -17.5 1 95.25 81 VAL B C 1
ATOM 1724 O O . VAL B 1 81 ? 1.322 -21.828 -17.625 1 95.25 81 VAL B O 1
ATOM 1727 N N . ASN B 1 82 ? 3.582 -21.219 -17.688 1 96.31 82 ASN B N 1
ATOM 1728 C CA . ASN B 1 82 ? 3.297 -19.812 -18 1 96.31 82 ASN B CA 1
ATOM 1729 C C . ASN B 1 82 ? 2.23 -19.234 -17.078 1 96.31 82 ASN B C 1
ATOM 1731 O O . ASN B 1 82 ? 1.239 -18.672 -17.547 1 96.31 82 ASN B O 1
ATOM 1735 N N . CYS B 1 83 ? 2.436 -19.406 -15.742 1 98 83 CYS B N 1
ATOM 1736 C CA . CYS B 1 83 ? 1.444 -18.984 -14.758 1 98 83 CYS B CA 1
ATOM 1737 C C . CYS B 1 83 ? 1.492 -17.484 -14.555 1 98 83 CYS B C 1
ATOM 1739 O O . CYS B 1 83 ? 2.539 -16.859 -14.734 1 98 83 CYS B O 1
ATOM 1741 N N . PHE B 1 84 ? 0.367 -16.922 -14.195 1 97.75 84 PHE B N 1
ATOM 1742 C CA . PHE B 1 84 ? 0.311 -15.539 -13.727 1 97.75 84 PHE B CA 1
ATOM 1743 C C . PHE B 1 84 ? -0.583 -15.422 -12.5 1 97.75 84 PHE B C 1
ATOM 1745 O O . PHE B 1 84 ? -1.453 -16.266 -12.273 1 97.75 84 PHE B O 1
ATOM 1752 N N . LEU B 1 85 ? -0.238 -14.523 -11.664 1 97.81 85 LEU B N 1
ATOM 1753 C CA . LEU B 1 85 ? -1.09 -14.117 -10.547 1 97.81 85 LEU B CA 1
ATOM 1754 C C . LEU B 1 85 ? -2.057 -13.016 -10.977 1 97.81 85 LEU B C 1
ATOM 1756 O O . LEU B 1 85 ? -1.667 -12.086 -11.68 1 97.81 85 LEU B O 1
ATOM 1760 N N . VAL B 1 86 ? -3.312 -13.086 -10.547 1 97.94 86 VAL B N 1
ATOM 1761 C CA . VAL B 1 86 ? -4.254 -11.992 -10.781 1 97.94 86 VAL B CA 1
ATOM 1762 C C . VAL B 1 86 ? -4.949 -11.625 -9.469 1 97.94 86 VAL B C 1
ATOM 1764 O O . VAL B 1 86 ? -5.332 -12.5 -8.695 1 97.94 86 VAL B O 1
ATOM 1767 N N . LEU B 1 87 ? -5.02 -10.367 -9.188 1 98.62 87 LEU B N 1
ATOM 1768 C CA . LEU B 1 87 ? -5.957 -9.867 -8.188 1 98.62 87 LEU B CA 1
ATOM 1769 C C . LEU B 1 87 ? -7.316 -9.578 -8.812 1 98.62 87 LEU B C 1
ATOM 1771 O O . LEU B 1 87 ? -7.477 -8.594 -9.539 1 98.62 87 LEU B O 1
ATOM 1775 N N . GLN B 1 88 ? -8.258 -10.414 -8.5 1 98.31 88 GLN B N 1
ATOM 1776 C CA . GLN B 1 88 ? -9.586 -10.273 -9.094 1 98.31 88 GLN B CA 1
ATOM 1777 C C . GLN B 1 88 ? -10.359 -9.125 -8.453 1 98.31 88 GLN B C 1
ATOM 1779 O O . GLN B 1 88 ? -9.984 -8.648 -7.379 1 98.31 88 GLN B O 1
ATOM 1784 N N . ASN B 1 89 ? -11.484 -8.742 -9.086 1 98.31 89 ASN B N 1
ATOM 1785 C CA . ASN B 1 89 ? -12.258 -7.582 -8.648 1 98.31 89 ASN B CA 1
ATOM 1786 C C . ASN B 1 89 ? -13.008 -7.863 -7.352 1 98.31 89 ASN B C 1
ATOM 1788 O O . ASN B 1 89 ? -13.523 -6.941 -6.715 1 98.31 89 ASN B O 1
ATOM 1792 N N . ASN B 1 90 ? -13.008 -9.078 -6.965 1 98.62 90 ASN B N 1
ATOM 1793 C CA . ASN B 1 90 ? -13.648 -9.398 -5.695 1 98.62 90 ASN B CA 1
ATOM 1794 C C . ASN B 1 90 ? -12.625 -9.578 -4.578 1 98.62 90 ASN B C 1
ATOM 1796 O O . ASN B 1 90 ? -12.969 -10.062 -3.494 1 98.62 90 ASN B O 1
ATOM 1800 N N . GLY B 1 91 ? -11.312 -9.32 -4.863 1 98.62 91 GLY B N 1
ATOM 1801 C CA . GLY B 1 91 ? -10.281 -9.32 -3.836 1 98.62 91 GLY B CA 1
ATOM 1802 C C . GLY B 1 91 ? -9.555 -10.648 -3.725 1 98.62 91 GLY B C 1
ATOM 1803 O O . GLY B 1 91 ? -8.633 -10.789 -2.918 1 98.62 91 GLY B O 1
ATOM 1804 N N . GLU B 1 92 ? -9.969 -11.586 -4.496 1 98.75 92 GLU B N 1
ATOM 1805 C CA . GLU B 1 92 ? -9.305 -12.891 -4.438 1 98.75 92 GLU B CA 1
ATOM 1806 C C . GLU B 1 92 ? -8.031 -12.898 -5.281 1 98.75 92 GLU B C 1
ATOM 1808 O O . GLU B 1 92 ? -8.016 -12.359 -6.395 1 98.75 92 GLU B O 1
ATOM 1813 N N . LEU B 1 93 ? -6.984 -13.461 -4.738 1 98.88 93 LEU B N 1
ATOM 1814 C CA . LEU B 1 93 ? -5.793 -13.781 -5.523 1 98.88 93 LEU B CA 1
ATOM 1815 C C . LEU B 1 93 ? -5.918 -15.164 -6.164 1 98.88 93 LEU B C 1
ATOM 1817 O O . LEU B 1 93 ? -6.289 -16.125 -5.496 1 98.88 93 LEU B O 1
ATOM 1821 N N . VAL B 1 94 ? -5.613 -15.164 -7.41 1 98.75 94 VAL B N 1
ATOM 1822 C CA . VAL B 1 94 ? -5.688 -16.438 -8.125 1 98.75 94 VAL B CA 1
ATOM 1823 C C . VAL B 1 94 ? -4.441 -16.609 -8.992 1 98.75 94 VAL B C 1
ATOM 1825 O O . VAL B 1 94 ? -4 -15.672 -9.656 1 98.75 94 VAL B O 1
ATOM 1828 N N . ILE B 1 95 ? -3.828 -17.75 -8.922 1 98.81 95 ILE B N 1
ATOM 1829 C CA . ILE B 1 95 ? -2.785 -18.141 -9.859 1 98.81 95 ILE B CA 1
ATOM 1830 C C . ILE B 1 95 ? -3.393 -19 -10.977 1 98.81 95 ILE B C 1
ATOM 1832 O O . ILE B 1 95 ? -4.027 -20.016 -10.711 1 98.81 95 ILE B O 1
ATOM 1836 N N . ILE B 1 96 ? -3.203 -18.562 -12.195 1 98.56 96 ILE B N 1
ATOM 1837 C CA . ILE B 1 96 ? -3.781 -19.219 -13.367 1 98.56 96 ILE B CA 1
ATOM 1838 C C . ILE B 1 96 ? -2.668 -19.719 -14.289 1 98.56 96 ILE B C 1
ATOM 1840 O O . ILE B 1 96 ? -1.688 -19 -14.516 1 98.56 96 ILE B O 1
ATOM 1844 N N . SER B 1 97 ? -2.838 -20.953 -14.742 1 97.81 97 SER B N 1
ATOM 1845 C CA . SER B 1 97 ? -1.941 -21.547 -15.727 1 97.81 97 SER B CA 1
ATOM 1846 C C . SER B 1 97 ? -2.52 -21.453 -17.141 1 97.81 97 SER B C 1
ATOM 1848 O O . SER B 1 97 ? -3.701 -21.734 -17.344 1 97.81 97 SER B O 1
ATOM 1850 N N . ASN B 1 98 ? -1.725 -21.031 -18.094 1 86.5 98 ASN B N 1
ATOM 1851 C CA . ASN B 1 98 ? -2.08 -21.016 -19.516 1 86.5 98 ASN B CA 1
ATOM 1852 C C . ASN B 1 98 ? -3.457 -20.406 -19.75 1 86.5 98 ASN B C 1
ATOM 1854 O O . ASN B 1 98 ? -4.238 -20.906 -20.562 1 86.5 98 ASN B O 1
ATOM 1858 N N . TYR B 1 99 ? -3.85 -19.438 -18.938 1 75.31 99 TYR B N 1
ATOM 1859 C CA . TYR B 1 99 ? -5.039 -18.609 -19.031 1 75.31 99 TYR B CA 1
ATOM 1860 C C . TYR B 1 99 ? -6.305 -19.438 -18.859 1 75.31 99 TYR B C 1
ATOM 1862 O O . TYR B 1 99 ? -7.391 -19.031 -19.281 1 75.31 99 TYR B O 1
ATOM 1870 N N . ARG B 1 100 ? -6.219 -20.594 -18.234 1 86.44 100 ARG B N 1
ATOM 1871 C CA . ARG B 1 100 ? -7.418 -21.438 -18.203 1 86.44 100 ARG B CA 1
ATOM 1872 C C . ARG B 1 100 ? -7.531 -22.188 -16.875 1 86.44 100 ARG B C 1
ATOM 1874 O O . ARG B 1 100 ? -8.625 -22.328 -16.328 1 86.44 100 ARG B O 1
ATOM 1881 N N . ILE B 1 101 ? -6.391 -22.656 -16.391 1 95 101 ILE B N 1
ATOM 1882 C CA . ILE B 1 101 ? -6.43 -23.578 -15.258 1 95 101 ILE B CA 1
ATOM 1883 C C . ILE B 1 101 ? -6.012 -22.859 -13.984 1 95 101 ILE B C 1
ATOM 1885 O O . ILE B 1 101 ? -4.91 -22.297 -13.906 1 95 101 ILE B O 1
ATOM 1889 N N . THR B 1 102 ? -6.922 -22.859 -12.969 1 97.69 102 THR B N 1
ATOM 1890 C CA . THR B 1 102 ? -6.57 -22.297 -11.672 1 97.69 102 THR B CA 1
ATOM 1891 C C . THR B 1 102 ? -5.66 -23.234 -10.898 1 97.69 102 THR B C 1
ATOM 1893 O O . THR B 1 102 ? -6 -24.406 -10.695 1 97.69 102 THR B O 1
ATOM 1896 N N . VAL B 1 103 ? -4.543 -22.656 -10.469 1 97.5 103 VAL B N 1
ATOM 1897 C CA . VAL B 1 103 ? -3.527 -23.438 -9.781 1 97.5 103 VAL B CA 1
ATOM 1898 C C . VAL B 1 103 ? -3.629 -23.203 -8.273 1 97.5 103 VAL B C 1
ATOM 1900 O O . VAL B 1 103 ? -3.275 -24.078 -7.477 1 97.5 103 VAL B O 1
ATOM 1903 N N . TRP B 1 104 ? -4.07 -22.094 -7.883 1 98.44 104 TRP B N 1
ATOM 1904 C CA . TRP B 1 104 ? -4.16 -21.672 -6.488 1 98.44 104 TRP B CA 1
ATOM 1905 C C . TRP B 1 104 ? -5.086 -20.469 -6.336 1 98.44 104 TRP B C 1
ATOM 1907 O O . TRP B 1 104 ? -5.18 -19.641 -7.234 1 98.44 104 TRP B O 1
ATOM 1917 N N . ARG B 1 105 ? -5.793 -20.375 -5.27 1 98.38 105 ARG B N 1
ATOM 1918 C CA . ARG B 1 105 ? -6.602 -19.219 -4.91 1 98.38 105 ARG B CA 1
ATOM 1919 C C . ARG B 1 105 ? -6.457 -18.875 -3.43 1 98.38 105 ARG B C 1
ATOM 1921 O O . ARG B 1 105 ? -6.301 -19.781 -2.6 1 98.38 105 ARG B O 1
ATOM 1928 N N . SER B 1 106 ? -6.555 -17.641 -3.051 1 98.56 106 SER B N 1
ATOM 1929 C CA . SER B 1 106 ? -6.461 -17.219 -1.658 1 98.56 106 SER B CA 1
ATOM 1930 C C . SER B 1 106 ? -7.746 -17.516 -0.898 1 98.56 106 SER B C 1
ATOM 1932 O O . SER B 1 106 ? -7.77 -17.469 0.333 1 98.56 106 SER B O 1
ATOM 1934 N N . GLU B 1 107 ? -8.875 -17.812 -1.618 1 98.12 107 GLU B N 1
ATOM 1935 C CA . GLU B 1 107 ? -10.172 -18.156 -1.048 1 98.12 107 GLU B CA 1
ATOM 1936 C C . GLU B 1 107 ? -10.719 -17 -0.196 1 98.12 107 GLU B C 1
ATOM 1938 O O . GLU B 1 107 ? -11.219 -17.234 0.907 1 98.12 107 GLU B O 1
ATOM 1943 N N . THR B 1 108 ? -10.609 -15.789 -0.718 1 97.94 108 THR B N 1
ATOM 1944 C CA . THR B 1 108 ? -11.016 -14.609 0.033 1 97.94 108 THR B CA 1
ATOM 1945 C C . THR B 1 108 ? -11.953 -13.742 -0.796 1 97.94 108 THR B C 1
ATOM 1947 O O . THR B 1 108 ? -12.141 -12.555 -0.496 1 97.94 108 THR B O 1
ATOM 1950 N N . GLY B 1 109 ? -12.469 -14.289 -1.795 1 96.62 109 GLY B N 1
ATOM 1951 C CA . GLY B 1 109 ? -13.328 -13.5 -2.672 1 96.62 109 GLY B CA 1
ATOM 1952 C C . GLY B 1 109 ? -14.562 -12.961 -1.975 1 96.62 109 GLY B C 1
ATOM 1953 O O . GLY B 1 109 ? -15.203 -13.672 -1.201 1 96.62 109 GLY B O 1
ATOM 1954 N N . GLY B 1 110 ? -14.82 -11.719 -2.201 1 96.81 110 GLY B N 1
ATOM 1955 C CA . GLY B 1 110 ? -16 -11.047 -1.695 1 96.81 110 GLY B CA 1
ATOM 1956 C C . GLY B 1 110 ? -16.719 -10.219 -2.746 1 96.81 110 GLY B C 1
ATOM 1957 O O . GLY B 1 110 ? -16.828 -10.633 -3.902 1 96.81 110 GLY B O 1
ATOM 1958 N N . GLN B 1 111 ? -17.281 -9.109 -2.293 1 97.06 111 GLN B N 1
ATOM 1959 C CA . GLN B 1 111 ? -17.984 -8.227 -3.213 1 97.06 111 GLN B CA 1
ATOM 1960 C C . GLN B 1 111 ? -17 -7.52 -4.152 1 97.06 111 GLN B C 1
ATOM 1962 O O . GLN B 1 111 ? -15.859 -7.258 -3.777 1 97.06 111 GLN B O 1
ATOM 1967 N N . ALA B 1 112 ? -17.531 -7.23 -5.301 1 98.31 112 ALA B N 1
ATOM 1968 C CA . ALA B 1 112 ? -16.719 -6.484 -6.254 1 98.31 112 ALA B CA 1
ATOM 1969 C C . ALA B 1 112 ? -16.297 -5.141 -5.672 1 98.31 112 ALA B C 1
ATOM 1971 O O . ALA B 1 112 ? -17.078 -4.465 -5.008 1 98.31 112 ALA B O 1
ATOM 1972 N N . GLY B 1 113 ? -15.094 -4.789 -5.922 1 98 113 GLY B N 1
ATOM 1973 C CA . GLY B 1 113 ? -14.562 -3.533 -5.414 1 98 113 GLY B CA 1
ATOM 1974 C C . GLY B 1 113 ? -13.172 -3.227 -5.922 1 98 113 GLY B C 1
ATOM 1975 O O . GLY B 1 113 ? -12.711 -3.836 -6.887 1 98 113 GLY B O 1
ATOM 1976 N N . LYS B 1 114 ? -12.555 -2.186 -5.336 1 98.19 114 LYS B N 1
ATOM 1977 C CA . LYS B 1 114 ? -11.219 -1.711 -5.699 1 98.19 114 LYS B CA 1
ATOM 1978 C C . LYS B 1 114 ? -10.188 -2.121 -4.656 1 98.19 114 LYS B C 1
ATOM 1980 O O . LYS B 1 114 ? -9.711 -1.287 -3.883 1 98.19 114 LYS B O 1
ATOM 1985 N N . TYR B 1 115 ? -9.781 -3.355 -4.738 1 98.69 115 TYR B N 1
ATOM 1986 C CA . TYR B 1 115 ? -8.805 -3.922 -3.809 1 98.69 115 TYR B CA 1
ATOM 1987 C C . TYR B 1 115 ? -7.383 -3.586 -4.234 1 98.69 115 TYR B C 1
ATOM 1989 O O . TYR B 1 115 ? -7.137 -3.27 -5.402 1 98.69 115 TYR B O 1
ATOM 1997 N N . ALA B 1 116 ? -6.473 -3.637 -3.262 1 98.69 116 ALA B N 1
ATOM 1998 C CA . ALA B 1 116 ? -5.055 -3.43 -3.559 1 98.69 116 ALA B CA 1
ATOM 1999 C C . ALA B 1 116 ? -4.188 -4.449 -2.824 1 98.69 116 ALA B C 1
ATOM 2001 O O . ALA B 1 116 ? -4.34 -4.652 -1.618 1 98.69 116 ALA B O 1
ATOM 2002 N N . LEU B 1 117 ? -3.387 -5.164 -3.545 1 98.81 117 LEU B N 1
ATOM 2003 C CA . LEU B 1 117 ? -2.297 -5.969 -2.998 1 98.81 117 LEU B CA 1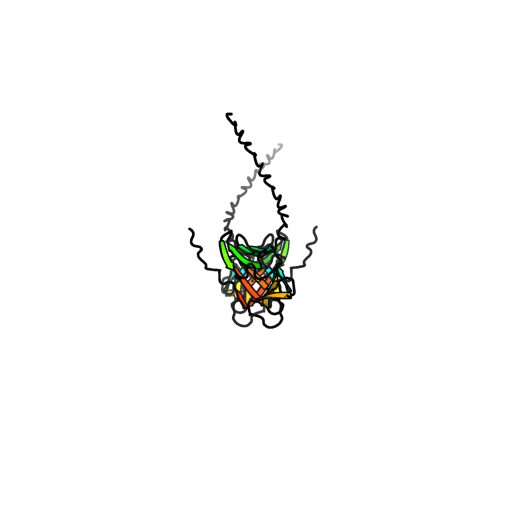
ATOM 2004 C C . LEU B 1 117 ? -1.051 -5.117 -2.781 1 98.81 117 LEU B C 1
ATOM 2006 O O . LEU B 1 117 ? -0.529 -4.52 -3.725 1 98.81 117 LEU B O 1
ATOM 2010 N N . VAL B 1 118 ? -0.596 -5.051 -1.52 1 98.62 118 VAL B N 1
ATOM 2011 C CA . VAL B 1 118 ? 0.489 -4.141 -1.162 1 98.62 118 VAL B CA 1
ATOM 2012 C C . VAL B 1 118 ? 1.634 -4.93 -0.528 1 98.62 118 VAL B C 1
ATOM 2014 O O . VAL B 1 118 ? 1.45 -5.586 0.5 1 98.62 118 VAL B O 1
ATOM 2017 N N . LEU B 1 119 ? 2.805 -4.887 -1.194 1 98.19 119 LEU B N 1
ATOM 2018 C CA . LEU B 1 119 ? 4.027 -5.305 -0.52 1 98.19 119 LEU B CA 1
ATOM 2019 C C . LEU B 1 119 ? 4.555 -4.195 0.386 1 98.19 119 LEU B C 1
ATOM 2021 O O . LEU B 1 119 ? 5 -3.152 -0.097 1 98.19 119 LEU B O 1
ATOM 2025 N N . GLN B 1 120 ? 4.551 -4.469 1.652 1 96.88 120 GLN B N 1
ATOM 2026 C CA . GLN B 1 120 ? 4.785 -3.43 2.648 1 96.88 120 GLN B CA 1
ATOM 2027 C C . GLN B 1 120 ? 6.246 -3.408 3.09 1 96.88 120 GLN B C 1
ATOM 2029 O O . GLN B 1 120 ? 6.973 -4.383 2.893 1 96.88 120 GLN B O 1
ATOM 2034 N N . PRO B 1 121 ? 6.637 -2.26 3.668 1 93.88 121 PRO B N 1
ATOM 2035 C CA . PRO B 1 121 ? 8.031 -2.123 4.098 1 93.88 121 PRO B CA 1
ATOM 2036 C C . PRO B 1 121 ? 8.438 -3.17 5.133 1 93.88 121 PRO B C 1
ATOM 2038 O O . PRO B 1 121 ? 9.625 -3.477 5.273 1 93.88 121 PRO B O 1
ATOM 2041 N N . ASN B 1 122 ? 7.527 -3.713 5.836 1 93.19 122 ASN B N 1
ATOM 2042 C CA . ASN B 1 122 ? 7.848 -4.672 6.891 1 93.19 122 ASN B CA 1
ATOM 2043 C C . ASN B 1 122 ? 7.879 -6.102 6.359 1 93.19 122 ASN B C 1
ATOM 2045 O O . ASN B 1 122 ? 7.973 -7.055 7.133 1 93.19 122 ASN B O 1
ATOM 2049 N N . GLY B 1 123 ? 7.621 -6.258 5.027 1 95.5 123 GLY B N 1
ATOM 2050 C CA . GLY B 1 123 ? 7.758 -7.559 4.391 1 95.5 123 GLY B CA 1
ATOM 2051 C C . GLY B 1 123 ? 6.445 -8.312 4.285 1 95.5 123 GLY B C 1
ATOM 2052 O O . GLY B 1 123 ? 6.395 -9.391 3.695 1 95.5 123 GLY B O 1
ATOM 2053 N N . ASP B 1 124 ? 5.453 -7.805 4.887 1 97.5 124 ASP B N 1
ATOM 2054 C CA . ASP B 1 124 ? 4.141 -8.43 4.727 1 97.5 124 ASP B CA 1
ATOM 2055 C C . ASP B 1 124 ? 3.508 -8.031 3.395 1 97.5 124 ASP B C 1
ATOM 2057 O O . ASP B 1 124 ? 3.641 -6.883 2.953 1 97.5 124 ASP B O 1
ATOM 2061 N N . VAL B 1 125 ? 2.904 -8.969 2.715 1 98.75 125 VAL B N 1
ATOM 2062 C CA . VAL B 1 125 ? 2.057 -8.695 1.561 1 98.75 125 VAL B CA 1
ATOM 2063 C C . VAL B 1 125 ? 0.586 -8.789 1.965 1 98.75 125 VAL B C 1
ATOM 2065 O O . VAL B 1 125 ? 0.161 -9.781 2.553 1 98.75 125 VAL B O 1
ATOM 2068 N N . VAL B 1 126 ? -0.146 -7.719 1.695 1 98.88 126 VAL B N 1
ATOM 2069 C CA . VAL B 1 126 ? -1.508 -7.637 2.213 1 98.88 126 VAL B CA 1
ATOM 2070 C C . VAL B 1 126 ? -2.459 -7.199 1.101 1 98.88 126 VAL B C 1
ATOM 2072 O O . VAL B 1 126 ? -2.141 -6.293 0.325 1 98.88 126 VAL B O 1
ATOM 2075 N N . VAL B 1 127 ? -3.6 -7.887 0.969 1 98.94 127 VAL B N 1
ATOM 2076 C CA . VAL B 1 127 ? -4.703 -7.387 0.155 1 98.94 127 VAL B CA 1
ATOM 2077 C C . VAL B 1 127 ? -5.648 -6.562 1.021 1 98.94 127 VAL B C 1
ATOM 2079 O O . VAL B 1 127 ? -6.281 -7.09 1.939 1 98.94 127 VAL B O 1
ATOM 2082 N N . TYR B 1 128 ? -5.73 -5.289 0.707 1 98.81 128 TYR B N 1
ATOM 2083 C CA . TYR B 1 128 ? -6.641 -4.387 1.409 1 98.81 128 TYR B CA 1
ATOM 2084 C C . TYR B 1 128 ? -7.934 -4.195 0.625 1 98.81 128 TYR B C 1
ATOM 2086 O O . TYR B 1 128 ? -7.945 -4.328 -0.602 1 98.81 128 TYR B O 1
ATOM 2094 N N . GLY B 1 129 ? -8.992 -3.855 1.354 1 98.06 129 GLY B N 1
ATOM 2095 C CA . GLY B 1 129 ? -10.305 -3.648 0.764 1 98.06 129 GLY B CA 1
ATOM 2096 C C . GLY B 1 129 ? -10.461 -2.279 0.133 1 98.06 129 GLY B C 1
ATOM 2097 O O . GLY B 1 129 ? -9.477 -1.579 -0.107 1 98.06 129 GLY B O 1
ATOM 2098 N N . ASN B 1 130 ? -11.688 -1.879 -0.136 1 97.88 130 ASN B N 1
ATOM 2099 C CA . ASN B 1 130 ? -11.992 -0.681 -0.914 1 97.88 130 ASN B CA 1
ATOM 2100 C C . ASN B 1 130 ? -11.383 0.566 -0.281 1 97.88 130 ASN B C 1
ATOM 2102 O O . ASN B 1 130 ? -11.367 0.706 0.943 1 97.88 130 ASN B O 1
ATOM 2106 N N . PRO B 1 131 ? -10.906 1.5 -1.172 1 98.25 131 PRO B N 1
ATOM 2107 C CA . PRO B 1 131 ? -10.43 2.783 -0.646 1 98.25 131 PRO B CA 1
ATOM 2108 C C . PRO B 1 131 ? -11.547 3.592 0.021 1 98.25 131 PRO B C 1
ATOM 2110 O O . PRO B 1 131 ? -12.688 3.57 -0.439 1 98.25 131 PRO B O 1
ATOM 2113 N N . VAL B 1 132 ? -11.188 4.297 1.118 1 98.38 132 VAL B N 1
ATOM 2114 C CA . VAL B 1 132 ? -12.172 5.172 1.749 1 98.38 132 VAL B CA 1
ATOM 2115 C C . VAL B 1 132 ? -11.758 6.633 1.557 1 98.38 132 VAL B C 1
ATOM 2117 O O . VAL B 1 132 ? -12.562 7.543 1.76 1 98.38 132 VAL B O 1
ATOM 2120 N N . TRP B 1 133 ? -10.562 6.941 1.137 1 98.75 133 TRP B N 1
ATOM 2121 C CA . TRP B 1 133 ? -10.031 8.273 0.863 1 98.75 133 TRP B CA 1
ATOM 2122 C C . TRP B 1 133 ? -8.852 8.203 -0.099 1 98.75 133 TRP B C 1
ATOM 2124 O O . TRP B 1 133 ? -8.109 7.215 -0.111 1 98.75 133 TRP B O 1
ATOM 2134 N N . SER B 1 134 ? -8.648 9.227 -0.917 1 98.56 134 SER B N 1
ATOM 2135 C CA . SER B 1 134 ? -7.473 9.344 -1.771 1 98.56 134 SER B CA 1
ATOM 2136 C C . SER B 1 134 ? -7.188 10.805 -2.115 1 98.56 134 SER B C 1
ATOM 2138 O O . SER B 1 134 ? -8.078 11.648 -2.035 1 98.56 134 SER B O 1
ATOM 2140 N N . THR B 1 135 ? -5.914 11.055 -2.467 1 98.19 135 THR B N 1
ATOM 2141 C CA . THR B 1 135 ? -5.555 12.383 -2.955 1 98.19 135 THR B CA 1
ATOM 2142 C C . THR B 1 135 ? -6.008 12.57 -4.398 1 98.19 135 THR B C 1
ATOM 2144 O O . THR B 1 135 ? -6.133 13.695 -4.879 1 98.19 135 THR B O 1
ATOM 2147 N N . GLY B 1 136 ? -6.176 11.461 -5.125 1 97.19 136 GLY B N 1
ATOM 2148 C CA . GLY B 1 136 ? -6.625 11.539 -6.508 1 97.19 136 GLY B CA 1
ATOM 2149 C C . GLY B 1 136 ? -5.57 12.094 -7.445 1 97.19 136 GLY B C 1
ATOM 2150 O O . GLY B 1 136 ? -5.895 12.805 -8.398 1 97.19 136 GLY B O 1
ATOM 2151 N N . THR B 1 137 ? -4.301 11.766 -7.207 1 96.69 137 THR B N 1
ATOM 2152 C CA . THR B 1 137 ? -3.229 12.414 -7.945 1 96.69 137 THR B CA 1
ATOM 2153 C C . THR B 1 137 ? -2.594 11.453 -8.945 1 96.69 137 THR B C 1
ATOM 2155 O O . THR B 1 137 ? -1.572 11.766 -9.555 1 96.69 137 THR B O 1
ATOM 2158 N N . SER B 1 138 ? -2.992 10.148 -9.148 1 87.88 138 SER B N 1
ATOM 2159 C CA . SER B 1 138 ? -2.369 9.148 -10 1 87.88 138 SER B CA 1
ATOM 2160 C C . SER B 1 138 ? -2.211 9.664 -11.43 1 87.88 138 SER B C 1
ATOM 2162 O O . SER B 1 138 ? -1.307 9.242 -12.156 1 87.88 138 SER B O 1
ATOM 2164 N N . ASN B 1 139 ? -2.967 10.539 -12.008 1 74.12 139 ASN B N 1
ATOM 2165 C CA . ASN B 1 139 ? -2.936 10.93 -13.414 1 74.12 139 ASN B CA 1
ATOM 2166 C C . ASN B 1 139 ? -2.65 12.422 -13.57 1 74.12 139 ASN B C 1
ATOM 2168 O O . ASN B 1 139 ? -3.088 13.039 -14.547 1 74.12 139 ASN B O 1
ATOM 2172 N N . ILE B 1 140 ? -1.987 12.883 -12.586 1 69.56 140 ILE B N 1
ATOM 2173 C CA . ILE B 1 140 ? -1.761 14.32 -12.75 1 69.56 140 ILE B CA 1
ATOM 2174 C C . ILE B 1 140 ? -0.522 14.547 -13.617 1 69.56 140 ILE B C 1
ATOM 2176 O O . ILE B 1 140 ? 0.543 13.984 -13.344 1 69.56 140 ILE B O 1
ATOM 2180 N N . GLU B 1 141 ? -0.651 14.875 -14.953 1 57.44 141 GLU B N 1
ATOM 2181 C CA . GLU B 1 141 ? 0.428 15.336 -15.82 1 57.44 141 GLU B CA 1
ATOM 2182 C C . GLU B 1 141 ? 1.04 16.641 -15.305 1 57.44 141 GLU B C 1
ATOM 2184 O O . GLU B 1 141 ? 0.324 17.609 -15.055 1 57.44 141 GLU B O 1
ATOM 2189 N N . ILE B 1 142 ? 2.18 16.516 -14.625 1 54.97 142 ILE B N 1
ATOM 2190 C CA . ILE B 1 142 ? 2.836 17.766 -14.242 1 54.97 142 ILE B CA 1
ATOM 2191 C C . ILE B 1 142 ? 3.379 18.469 -15.484 1 54.97 142 ILE B C 1
ATOM 2193 O O . ILE B 1 142 ? 4.117 17.859 -16.266 1 54.97 142 ILE B O 1
ATOM 2197 N N . PRO B 1 143 ? 2.771 19.547 -15.805 1 45.31 143 PRO B N 1
ATOM 2198 C CA . PRO B 1 143 ? 3.344 20.25 -16.953 1 45.31 143 PRO B CA 1
ATOM 2199 C C . PRO B 1 143 ? 4.855 20.438 -16.844 1 45.31 143 PRO B C 1
ATOM 2201 O O . PRO B 1 143 ? 5.352 20.828 -15.781 1 45.31 143 PRO B O 1
ATOM 2204 N N . LYS B 1 144 ? 5.555 19.594 -17.453 1 43.91 144 LYS B N 1
ATOM 2205 C CA . LYS B 1 144 ? 6.984 19.875 -17.562 1 43.91 144 LYS B CA 1
ATOM 2206 C C . LYS B 1 144 ? 7.23 21.281 -18.094 1 43.91 144 LYS B C 1
ATOM 2208 O O . LYS B 1 144 ? 6.711 21.656 -19.141 1 43.91 144 LYS B O 1
ATOM 2213 N N . HIS B 1 145 ? 7.246 22.219 -17.141 1 33.56 145 HIS B N 1
ATOM 2214 C CA . HIS B 1 145 ? 7.75 23.469 -17.703 1 33.56 145 HIS B CA 1
ATOM 2215 C C . HIS B 1 145 ? 9.242 23.375 -18 1 33.56 145 HIS B C 1
ATOM 2217 O O . HIS B 1 145 ? 9.977 22.672 -17.297 1 33.56 145 HIS B O 1
#

Solvent-accessible surface area (backbone atoms only — not comparable to full-atom values): 16208 Å² total; per-residue (Å²): 133,87,78,75,76,76,78,78,76,75,78,76,76,75,77,75,74,73,72,74,68,72,69,70,72,62,71,59,68,78,42,39,28,66,44,42,42,70,31,70,32,45,54,65,26,38,34,41,40,91,60,27,37,43,31,23,32,73,46,33,24,40,36,32,23,56,62,90,43,75,74,46,67,68,80,30,63,70,67,47,46,72,17,27,38,32,33,36,42,26,55,22,42,36,31,29,21,72,86,73,44,77,68,47,66,68,82,42,64,56,69,76,49,56,20,35,37,34,50,37,78,59,58,24,40,35,30,25,30,44,63,68,47,64,71,77,38,58,78,64,80,69,78,80,122,132,87,78,75,75,77,76,78,78,77,77,76,77,75,76,75,74,74,72,75,68,72,68,69,71,62,71,58,67,79,42,41,28,67,42,43,44,71,31,71,30,46,53,65,25,39,35,39,40,92,60,27,36,44,31,22,32,72,47,31,24,40,36,32,23,54,63,92,43,76,74,46,65,68,79,29,62,69,68,46,48,73,18,29,37,34,33,36,42,26,54,22,40,35,31,29,19,70,87,72,43,77,68,46,65,68,83,41,64,55,69,76,50,57,21,36,39,34,50,38,78,59,58,25,39,34,30,27,31,46,63,67,47,63,71,78,38,58,78,65,79,70,76,82,123

Sequence (290 aa):
MAVTTHSATFLVSIAVLVILATSTDHSAKFYGNVLKSGGKLDTGESLVHGNYSFVMQNDCNLVLYDNQTALWSSHTDYKGVNCFLVLQNNGELVIISNYRITVWRSETGGQAGKYALVLQPNGDVVVYGNPVWSTGTSNIEIPKHMAVTTHSATFLVSIAVLVILATSTDHSAKFYGNVLKSGGKLDTGESLVHGNYSFVMQNDCNLVLYDNQTALWSSHTDYKGVNCFLVLQNNGELVIISNYRITVWRSETGGQAGKYALVLQPNGDVVVYGNPVWSTGTSNIEIPKH

Nearest PDB structures (foldseek):
  8a9m-assembly1_A  TM=9.604E-01  e=2.649E-14  Hippeastrum hybrid cultivar
  3dzw-assembly1_A  TM=9.554E-01  e=2.093E-14  Narcissus pseudonarcissus
  1msa-assembly1_C  TM=9.626E-01  e=3.771E-14  Galanthus nivalis
  2d04-assembly3_E  TM=9.449E-01  e=1.549E-13  Molineria latifolia
  2d04-assembly3_F  TM=9.349E-01  e=2.943E-12  Molineria latifolia

InterPro domains:
  IPR001480 Bulb-type lectin domain [PS50927] (32-140)
  IPR001480 Bulb-type lectin domain [SM00108] (32-139)
  IPR001480 Bulb-type lectin domain [cd00028] (33-137)
  IPR036426 Bulb-type lectin domain superfamily [G3DSA:2.90.10.10] (32-142)
  IPR036426 Bulb-type lectin domain superfamily [SSF51110] (30-139)

Organism: Dendrobium nobile (NCBI:txid94219)

Secondary structure (DSSP, 8-state):
--------------------------------SEEETT-EE-TT-EEEETTEEEEE-TTS-EEEEETTEEEEE---TTSSSS-EEEE-TTS-EEEEETTTEEEEE-S---SS---EEEE-TTS-EEEE--EEEE---TT------/------------------------------B-SEEETT-EE-TT-EEEETTEEEEE-TTS-EEEEETTEEEEE---TTSSSS-EEEE-TTS-EEEEETTTEEEEE-S---SS---EEEE-TTS-EEEE--EEEE---TT------